Protein AF-A0A1E7HWZ2-F1 (afdb_monomer)

Sequence (197 aa):
FDYVALKLWPEPVVAVLDVVFLVVITAALHLDGLGDTADGLLGHHSREKALTIMKDSRIGVMGLVAIVCGLAVKWGGILHLEANRALLIALIPAYARSGMMFGIRFLAYGRPDGGTGQDCFEEPLKPYAFCGLLIPVAFSCFLGWRGIWLNICFILITSTLLFYYNKRVGCITGDMLGTMTEVTESMLFLLVSMGSH

pLDDT: mean 93.3, std 6.49, range [52.44, 98.56]

Mean predicted aligned error: 3.73 Å

Structure (mmCIF, N/CA/C/O backbone):
data_AF-A0A1E7HWZ2-F1
#
_entry.id   AF-A0A1E7HWZ2-F1
#
loop_
_atom_site.group_PDB
_atom_site.id
_atom_site.type_symbol
_atom_site.label_atom_id
_atom_site.label_alt_id
_atom_site.label_comp_id
_atom_site.label_asym_id
_atom_site.label_entity_id
_atom_site.label_seq_id
_atom_site.pdbx_PDB_ins_code
_atom_site.Cartn_x
_atom_site.Cartn_y
_atom_site.Cartn_z
_atom_site.occupancy
_atom_site.B_iso_or_equiv
_atom_site.auth_seq_id
_atom_site.auth_comp_id
_atom_site.auth_asym_id
_atom_site.auth_atom_id
_atom_site.pdbx_PDB_model_num
ATOM 1 N N . PHE A 1 1 ? 9.319 -12.009 -12.679 1.00 86.56 1 PHE A N 1
ATOM 2 C CA . PHE A 1 1 ? 7.999 -12.373 -13.218 1.00 86.56 1 PHE A CA 1
ATOM 3 C C . PHE A 1 1 ? 7.640 -11.434 -14.363 1.00 86.56 1 PHE A C 1
ATOM 5 O O . PHE A 1 1 ? 7.774 -11.864 -15.501 1.00 86.56 1 PHE A O 1
ATOM 12 N N . ASP A 1 2 ? 7.362 -10.160 -14.073 1.00 90.50 2 ASP A N 1
ATOM 13 C CA . ASP A 1 2 ? 7.039 -9.084 -15.031 1.00 90.50 2 ASP A CA 1
ATOM 14 C C . ASP A 1 2 ? 7.850 -9.122 -16.348 1.00 90.50 2 ASP A C 1
ATOM 16 O O . ASP A 1 2 ? 7.301 -9.371 -17.417 1.00 90.50 2 ASP A O 1
ATOM 20 N N . TYR A 1 3 ? 9.185 -9.032 -16.272 1.00 90.12 3 TYR A N 1
ATOM 21 C CA . TYR A 1 3 ? 10.060 -9.057 -17.457 1.00 90.12 3 TYR A CA 1
ATOM 22 C C . TYR A 1 3 ? 9.894 -10.296 -18.361 1.00 90.12 3 TYR A C 1
ATOM 24 O O . TYR A 1 3 ? 10.086 -10.216 -19.573 1.00 90.12 3 TYR A O 1
ATOM 32 N N . VAL A 1 4 ? 9.566 -11.458 -17.787 1.00 92.56 4 VAL A N 1
ATOM 33 C CA . VAL A 1 4 ? 9.313 -12.683 -18.565 1.00 92.56 4 VAL A CA 1
ATOM 34 C C . VAL A 1 4 ? 7.914 -12.636 -19.178 1.00 92.56 4 VAL A C 1
ATOM 36 O O . VAL A 1 4 ? 7.753 -13.003 -20.338 1.00 92.56 4 VAL A O 1
ATOM 39 N N . ALA A 1 5 ? 6.922 -12.143 -18.435 1.00 92.81 5 ALA A N 1
ATOM 40 C CA . ALA A 1 5 ? 5.544 -12.019 -18.902 1.00 92.81 5 ALA A CA 1
ATOM 41 C C . ALA A 1 5 ? 5.416 -11.039 -20.084 1.00 92.81 5 ALA A C 1
ATOM 43 O O . ALA A 1 5 ? 4.722 -11.358 -21.048 1.00 92.81 5 ALA A O 1
ATOM 44 N N . LEU A 1 6 ? 6.163 -9.926 -20.081 1.00 94.06 6 LEU A N 1
ATOM 45 C CA . LEU A 1 6 ? 6.218 -8.959 -21.196 1.00 94.06 6 LEU A CA 1
ATOM 46 C C . LEU A 1 6 ? 6.744 -9.550 -22.513 1.00 94.06 6 LEU A C 1
ATOM 48 O O . LEU A 1 6 ? 6.496 -8.995 -23.578 1.00 94.06 6 LEU A O 1
ATOM 52 N N . LYS A 1 7 ? 7.465 -10.680 -22.471 1.00 94.88 7 LYS A N 1
ATOM 53 C CA . LYS A 1 7 ? 7.910 -11.388 -23.687 1.00 94.88 7 LYS A CA 1
ATOM 54 C C . LYS A 1 7 ? 6.834 -12.293 -24.285 1.00 94.88 7 LYS A C 1
ATOM 56 O O . LYS A 1 7 ? 6.995 -12.751 -25.412 1.00 94.88 7 LYS A O 1
ATOM 61 N N . LEU A 1 8 ? 5.789 -12.593 -23.519 1.00 96.38 8 LEU A N 1
ATOM 62 C CA . LEU A 1 8 ? 4.758 -13.571 -23.861 1.00 96.38 8 LEU A CA 1
ATOM 63 C C . LEU A 1 8 ? 3.396 -12.913 -24.117 1.00 96.38 8 LEU A C 1
ATOM 65 O O . LEU A 1 8 ? 2.644 -13.402 -24.958 1.00 96.38 8 LEU A O 1
ATOM 69 N N . TRP A 1 9 ? 3.086 -11.811 -23.427 1.00 96.56 9 TRP A N 1
ATOM 70 C CA . TRP A 1 9 ? 1.797 -11.123 -23.513 1.00 96.56 9 TRP A CA 1
ATOM 71 C C . TRP A 1 9 ? 1.933 -9.602 -23.679 1.00 96.56 9 TRP A C 1
ATOM 73 O O . TRP A 1 9 ? 2.944 -9.029 -23.272 1.00 96.56 9 TRP A O 1
ATOM 83 N N . PRO A 1 10 ? 0.898 -8.928 -24.226 1.00 94.94 10 PRO A N 1
ATOM 84 C CA . PRO A 1 10 ? 0.825 -7.469 -24.269 1.00 94.94 10 PRO A CA 1
ATOM 85 C C . PRO A 1 10 ? 0.805 -6.831 -22.875 1.00 94.94 10 PRO A C 1
ATOM 87 O O . PRO A 1 10 ? 0.266 -7.403 -21.926 1.00 94.94 10 PRO A O 1
ATOM 90 N N . GLU A 1 11 ? 1.297 -5.596 -22.778 1.00 92.94 11 GLU A N 1
ATOM 91 C CA . GLU A 1 11 ? 1.413 -4.850 -21.518 1.00 92.94 11 GLU A CA 1
ATOM 92 C C . GLU A 1 11 ? 0.110 -4.763 -20.692 1.00 92.94 11 GLU A C 1
ATOM 94 O O . GLU A 1 11 ? 0.181 -5.021 -19.489 1.00 92.94 11 GLU A O 1
ATOM 99 N N . PRO A 1 12 ? -1.090 -4.531 -21.276 1.00 95.50 12 PRO A N 1
ATOM 100 C CA . PRO A 1 12 ? -2.340 -4.559 -20.513 1.00 95.50 12 PRO A CA 1
ATOM 101 C C . PRO A 1 12 ? -2.581 -5.868 -19.762 1.00 95.50 12 PRO A C 1
ATOM 103 O O . PRO A 1 12 ? -3.050 -5.845 -18.624 1.00 95.50 12 PRO A O 1
ATOM 106 N N . VAL A 1 13 ? -2.232 -7.001 -20.379 1.00 96.62 13 VAL A N 1
ATOM 107 C CA . VAL A 1 13 ? -2.379 -8.331 -19.776 1.00 96.62 13 VAL A CA 1
ATOM 108 C C . VAL A 1 13 ? -1.350 -8.519 -18.669 1.00 96.62 13 VAL A C 1
ATOM 110 O O . VAL A 1 13 ? -1.699 -8.986 -17.587 1.00 96.62 13 VAL A O 1
ATOM 113 N N . VAL A 1 14 ? -0.099 -8.116 -18.903 1.00 96.56 14 VAL A N 1
ATOM 114 C CA . VAL A 1 14 ? 0.958 -8.225 -17.890 1.00 96.56 14 VAL A CA 1
ATOM 115 C C . VAL A 1 14 ? 0.650 -7.366 -16.668 1.00 96.56 14 VAL A C 1
ATOM 117 O O . VAL A 1 14 ? 0.787 -7.847 -15.551 1.00 96.56 14 VAL A O 1
ATOM 120 N N . ALA A 1 15 ? 0.121 -6.156 -16.855 1.00 96.69 15 ALA A N 1
ATOM 121 C CA . ALA A 1 15 ? -0.288 -5.300 -15.747 1.00 96.69 15 ALA A CA 1
ATOM 122 C C . ALA A 1 15 ? -1.376 -5.944 -14.867 1.00 96.69 15 ALA A C 1
ATOM 124 O O . ALA A 1 15 ? -1.303 -5.843 -13.643 1.00 96.69 15 ALA A O 1
ATOM 125 N N . VAL A 1 16 ? -2.347 -6.658 -15.456 1.00 97.50 16 VAL A N 1
ATOM 126 C CA . VAL A 1 16 ? -3.317 -7.453 -14.676 1.00 97.50 16 VAL A CA 1
ATOM 127 C C . VAL A 1 16 ? -2.611 -8.584 -13.930 1.00 97.50 16 VAL A C 1
ATOM 129 O O . VAL A 1 16 ? -2.876 -8.800 -12.748 1.00 97.50 16 VAL A O 1
ATOM 132 N N . LEU A 1 17 ? -1.702 -9.299 -14.594 1.00 97.19 17 LEU A N 1
ATOM 133 C CA . LEU A 1 17 ? -0.955 -10.394 -13.976 1.00 97.19 17 LEU A CA 1
ATOM 134 C C . LEU A 1 17 ? -0.068 -9.921 -12.817 1.00 97.19 17 LEU A C 1
ATOM 136 O O . LEU A 1 17 ? 0.047 -10.639 -11.827 1.00 97.19 17 LEU A O 1
ATOM 140 N N . ASP A 1 18 ? 0.514 -8.726 -12.898 1.00 96.94 18 ASP A N 1
ATOM 141 C CA . ASP A 1 18 ? 1.279 -8.122 -11.805 1.00 96.94 18 ASP A CA 1
ATOM 142 C C . ASP A 1 18 ? 0.380 -7.776 -10.613 1.00 96.94 18 ASP A C 1
ATOM 144 O O . ASP A 1 18 ? 0.742 -8.058 -9.470 1.00 96.94 18 ASP A O 1
ATOM 148 N N . VAL A 1 19 ? -0.822 -7.237 -10.856 1.00 97.75 19 VAL A N 1
ATOM 149 C CA . VAL A 1 19 ? -1.819 -7.023 -9.791 1.00 97.75 19 VAL A CA 1
ATOM 150 C C . VAL A 1 19 ? -2.188 -8.350 -9.130 1.00 97.75 19 VAL A C 1
ATOM 152 O O . VAL A 1 19 ? -2.146 -8.455 -7.904 1.00 97.75 19 VAL A O 1
ATOM 155 N N . VAL A 1 20 ? -2.493 -9.384 -9.921 1.00 97.19 20 VAL A N 1
ATOM 156 C CA . VAL A 1 20 ? -2.807 -10.727 -9.404 1.00 97.19 20 VAL A CA 1
ATOM 157 C C . VAL A 1 20 ? -1.631 -11.291 -8.612 1.00 97.19 20 VAL A C 1
ATOM 159 O O . VAL A 1 20 ? -1.830 -11.841 -7.531 1.00 97.19 20 VAL A O 1
ATOM 162 N N . PHE A 1 21 ? -0.404 -11.123 -9.103 1.00 96.44 21 PHE A N 1
ATOM 163 C CA . PHE A 1 21 ? 0.800 -11.547 -8.402 1.00 96.44 21 PHE A CA 1
ATOM 164 C C . PHE A 1 21 ? 0.908 -10.880 -7.025 1.00 96.44 21 PHE A C 1
ATOM 166 O O . PHE A 1 21 ? 1.086 -11.588 -6.035 1.00 96.44 21 PHE A O 1
ATOM 173 N N . LEU A 1 22 ? 0.727 -9.557 -6.933 1.00 96.12 22 LEU A N 1
ATOM 174 C CA . LEU A 1 22 ? 0.752 -8.821 -5.661 1.00 96.12 22 LEU A CA 1
ATOM 175 C C . LEU A 1 22 ? -0.333 -9.300 -4.676 1.00 96.12 22 LEU A C 1
ATOM 177 O O . LEU A 1 22 ? -0.068 -9.435 -3.477 1.00 96.12 22 LEU A O 1
ATOM 181 N N . VAL A 1 23 ? -1.530 -9.621 -5.175 1.00 96.75 23 VAL A N 1
ATOM 182 C CA . VAL A 1 23 ? -2.618 -10.189 -4.359 1.00 96.75 23 VAL A CA 1
ATOM 183 C C . VAL A 1 23 ? -2.259 -11.594 -3.862 1.00 96.75 23 VAL A C 1
ATOM 185 O O . VAL A 1 23 ? -2.418 -11.892 -2.680 1.00 96.75 23 VAL A O 1
ATOM 188 N N . VAL A 1 24 ? -1.725 -12.459 -4.727 1.00 96.88 24 VAL A N 1
ATOM 189 C CA . VAL A 1 24 ? -1.389 -13.848 -4.370 1.00 96.88 24 VAL A CA 1
ATOM 190 C C . VAL A 1 24 ? -0.241 -13.916 -3.364 1.00 96.88 24 VAL A C 1
ATOM 192 O O . VAL A 1 24 ? -0.341 -14.661 -2.391 1.00 96.88 24 VAL A O 1
ATOM 195 N N . ILE A 1 25 ? 0.826 -13.126 -3.533 1.00 95.12 25 ILE A N 1
ATOM 196 C CA . ILE A 1 25 ? 1.970 -13.153 -2.598 1.00 95.12 25 ILE A CA 1
ATOM 197 C C . ILE A 1 25 ? 1.610 -12.644 -1.197 1.00 95.12 25 ILE A C 1
ATOM 199 O O . ILE A 1 25 ? 2.323 -12.939 -0.240 1.00 95.12 25 ILE A O 1
ATOM 203 N N . THR A 1 26 ? 0.538 -11.859 -1.078 1.00 92.38 26 THR A N 1
ATOM 204 C CA . THR A 1 26 ? 0.000 -11.386 0.205 1.00 92.38 26 THR A CA 1
ATOM 205 C C . THR A 1 26 ? -1.169 -12.241 0.696 1.00 92.38 26 THR A C 1
ATOM 207 O O . THR A 1 26 ? -1.737 -11.933 1.740 1.00 92.38 26 THR A O 1
ATOM 210 N N . ALA A 1 27 ? -1.536 -13.298 -0.042 1.00 95.00 27 ALA A N 1
ATOM 211 C CA . ALA A 1 27 ? -2.727 -14.114 0.190 1.00 95.00 27 ALA A CA 1
ATOM 212 C C . ALA A 1 27 ? -4.013 -13.277 0.363 1.00 95.00 27 ALA A C 1
ATOM 214 O O . ALA A 1 27 ? -4.894 -13.646 1.133 1.00 95.00 27 ALA A O 1
ATOM 215 N N . ALA A 1 28 ? -4.094 -12.133 -0.330 1.00 93.75 28 ALA A N 1
ATOM 216 C CA . ALA A 1 28 ? -5.159 -11.136 -0.218 1.00 93.75 28 ALA A CA 1
ATOM 217 C C . ALA A 1 28 ? -5.396 -10.575 1.202 1.00 93.75 28 ALA A C 1
ATOM 219 O O . ALA A 1 28 ? -6.412 -9.927 1.431 1.00 93.75 28 ALA A O 1
ATOM 220 N N . LEU A 1 29 ? -4.457 -10.745 2.140 1.00 92.69 29 LEU A N 1
ATOM 221 C CA . LEU A 1 29 ? -4.644 -10.368 3.546 1.00 92.69 29 LEU A CA 1
ATOM 222 C C . LEU A 1 29 ? -4.889 -8.865 3.738 1.00 92.69 29 LEU A C 1
ATOM 224 O O . LEU A 1 29 ? -5.747 -8.460 4.514 1.00 92.69 29 LEU A O 1
ATOM 228 N N . HIS A 1 30 ? -4.153 -8.012 3.025 1.00 94.50 30 HIS A N 1
ATOM 229 C CA . HIS A 1 30 ? -4.375 -6.565 3.100 1.00 94.50 30 HIS A CA 1
ATOM 230 C C . HIS A 1 30 ? -5.629 -6.124 2.334 1.00 94.50 30 HIS A C 1
ATOM 232 O O . HIS A 1 30 ? -6.261 -5.137 2.708 1.00 94.50 30 HIS A O 1
ATOM 238 N N . LEU A 1 31 ? -5.981 -6.860 1.276 1.00 94.94 31 LEU A N 1
ATOM 239 C CA . LEU A 1 31 ? -7.146 -6.596 0.436 1.00 94.94 31 LEU A CA 1
ATOM 240 C C . LEU A 1 31 ? -8.455 -6.902 1.171 1.00 94.94 31 LEU A C 1
ATOM 242 O O . LEU A 1 31 ? -9.411 -6.145 1.039 1.00 94.94 31 LEU A O 1
ATOM 246 N N . ASP A 1 32 ? -8.464 -7.954 1.986 1.00 95.19 32 ASP A N 1
ATOM 247 C CA . ASP A 1 32 ? -9.527 -8.243 2.953 1.00 95.19 32 ASP A CA 1
ATOM 248 C C . ASP A 1 32 ? -9.704 -7.062 3.919 1.00 95.19 32 ASP A C 1
ATOM 250 O O . ASP A 1 32 ? -10.785 -6.488 4.034 1.00 95.19 32 ASP A O 1
ATOM 254 N N . GLY A 1 33 ? -8.585 -6.568 4.466 1.00 95.62 33 GLY A N 1
ATOM 255 C CA . GLY A 1 33 ? -8.586 -5.400 5.341 1.00 95.62 33 GLY A CA 1
ATOM 256 C C . GLY A 1 33 ? -9.157 -4.127 4.701 1.00 95.62 33 GLY A C 1
ATOM 257 O O . GLY A 1 33 ? -9.840 -3.359 5.386 1.00 95.62 33 GLY A O 1
ATOM 258 N N . LEU A 1 34 ? -8.916 -3.913 3.398 1.00 97.50 34 LEU A N 1
ATOM 259 C CA . LEU A 1 34 ? -9.532 -2.836 2.608 1.00 97.50 34 LEU A CA 1
ATOM 260 C C . LEU A 1 34 ? -11.055 -2.984 2.538 1.00 97.50 34 LEU A C 1
ATOM 262 O O . LEU A 1 34 ? -11.761 -1.985 2.692 1.00 97.50 34 LEU A O 1
ATOM 266 N N . GLY A 1 35 ? -11.546 -4.205 2.320 1.00 97.38 35 GLY A N 1
ATOM 267 C CA . GLY A 1 35 ? -12.973 -4.518 2.312 1.00 97.38 35 GLY A CA 1
ATOM 268 C C . GLY A 1 35 ? -13.633 -4.181 3.648 1.00 97.38 35 GLY A C 1
ATOM 269 O O . GLY A 1 35 ? -14.522 -3.328 3.702 1.00 97.38 35 GLY A O 1
ATOM 270 N N . ASP A 1 36 ? -13.115 -4.761 4.729 1.00 95.88 36 ASP A N 1
ATOM 271 C CA . ASP A 1 36 ? -13.641 -4.582 6.086 1.00 95.88 36 ASP A CA 1
ATOM 272 C C . ASP A 1 36 ? -13.628 -3.112 6.510 1.00 95.88 36 ASP A C 1
ATOM 274 O O . ASP A 1 36 ? -14.620 -2.568 7.011 1.00 95.88 36 ASP A O 1
ATOM 278 N N . THR A 1 37 ? -12.504 -2.428 6.276 1.00 96.44 37 THR A N 1
ATOM 279 C CA . THR A 1 37 ? -12.357 -1.014 6.636 1.00 96.44 37 THR A CA 1
ATOM 280 C C . THR A 1 37 ? -13.311 -0.138 5.839 1.00 96.44 37 THR A C 1
ATOM 282 O O . THR A 1 37 ? -13.860 0.821 6.387 1.00 96.44 37 THR A O 1
ATOM 285 N N . ALA A 1 38 ? -13.550 -0.451 4.565 1.00 97.06 38 ALA A N 1
ATOM 286 C CA . ALA A 1 38 ? -14.518 0.276 3.757 1.00 97.06 38 ALA A CA 1
ATOM 287 C C . ALA A 1 38 ? -15.952 0.070 4.267 1.00 97.06 38 ALA A C 1
ATOM 289 O O . ALA A 1 38 ? -16.670 1.058 4.449 1.00 97.06 38 ALA A O 1
ATOM 290 N N . ASP A 1 39 ? -16.351 -1.167 4.570 1.00 95.94 39 ASP A N 1
ATOM 291 C CA . ASP A 1 39 ? -17.674 -1.458 5.136 1.00 95.94 39 ASP A CA 1
ATOM 292 C C . ASP A 1 39 ? -17.880 -0.803 6.511 1.00 95.94 39 ASP A C 1
ATOM 294 O O . ASP A 1 39 ? -18.961 -0.283 6.807 1.00 95.94 39 ASP A O 1
ATOM 298 N N . GLY A 1 40 ? -16.832 -0.744 7.336 1.00 95.38 40 GLY A N 1
ATOM 299 C CA . GLY A 1 40 ? -16.876 -0.080 8.635 1.00 95.38 40 GLY A CA 1
ATOM 300 C C . GLY A 1 40 ? -16.894 1.451 8.555 1.00 95.38 40 GLY A C 1
ATOM 301 O O . GLY A 1 40 ? -17.704 2.097 9.229 1.00 95.38 40 GLY A O 1
ATOM 302 N N . LEU A 1 41 ? -15.988 2.052 7.774 1.00 95.06 41 LEU A N 1
ATOM 303 C CA . LEU A 1 41 ? -15.673 3.488 7.852 1.00 95.06 41 LEU A CA 1
ATOM 304 C C . LEU A 1 41 ? -16.361 4.366 6.806 1.00 95.06 41 LEU A C 1
ATOM 306 O O . LEU A 1 41 ? -16.599 5.544 7.102 1.00 95.06 41 LEU A O 1
ATOM 310 N N . LEU A 1 42 ? -16.679 3.837 5.618 1.00 91.69 42 LEU A N 1
ATOM 311 C CA . LEU A 1 42 ? -17.396 4.602 4.585 1.00 91.69 42 LEU A CA 1
ATOM 312 C C . LEU A 1 42 ? -18.889 4.729 4.907 1.00 91.69 42 LEU A C 1
ATOM 314 O O . LEU A 1 42 ? -19.553 5.659 4.449 1.00 91.69 42 LEU A O 1
ATOM 318 N N . GLY A 1 43 ? -19.413 3.839 5.752 1.00 82.69 43 GLY A N 1
ATOM 319 C CA . GLY A 1 43 ? -20.712 4.020 6.380 1.00 82.69 43 GLY A CA 1
ATOM 320 C C . GLY A 1 43 ? -20.713 5.181 7.385 1.00 82.69 43 GLY A C 1
ATOM 321 O O . GLY A 1 43 ? -19.752 5.422 8.123 1.00 82.69 43 GLY A O 1
ATOM 322 N N . HIS A 1 44 ? -21.845 5.881 7.496 1.00 85.25 44 HIS A N 1
ATOM 323 C CA . HIS A 1 44 ? -22.093 6.880 8.547 1.00 85.25 44 HIS A CA 1
ATOM 324 C C . HIS A 1 44 ? -22.396 6.202 9.896 1.00 85.25 44 HIS A C 1
ATOM 326 O O . HIS A 1 44 ? -23.440 6.408 10.513 1.00 85.25 44 HIS A O 1
ATOM 332 N N . HIS A 1 45 ? -21.501 5.322 10.336 1.00 89.75 45 HIS A N 1
ATOM 333 C CA . HIS A 1 45 ? -21.626 4.567 11.575 1.00 89.75 45 HIS A CA 1
ATOM 334 C C . HIS A 1 45 ? -20.942 5.286 12.742 1.00 89.75 45 HIS A C 1
ATOM 336 O O . HIS A 1 45 ? -20.040 6.110 12.544 1.00 89.75 45 HIS A O 1
ATOM 342 N N . SER A 1 46 ? -21.384 4.980 13.967 1.00 93.44 46 SER A N 1
ATOM 343 C CA . SER A 1 46 ? -20.612 5.321 15.162 1.00 93.44 46 SER A CA 1
ATOM 344 C C . SER A 1 46 ? -19.298 4.539 15.161 1.00 93.44 46 SER A C 1
ATOM 346 O O . SER A 1 46 ? -19.162 3.535 14.455 1.00 93.44 46 SER A O 1
ATOM 348 N N . ARG A 1 47 ? -18.338 4.982 15.973 1.00 92.12 47 ARG A N 1
ATOM 349 C CA . ARG A 1 47 ? -17.047 4.307 16.142 1.00 92.12 47 ARG A CA 1
ATOM 350 C C . ARG A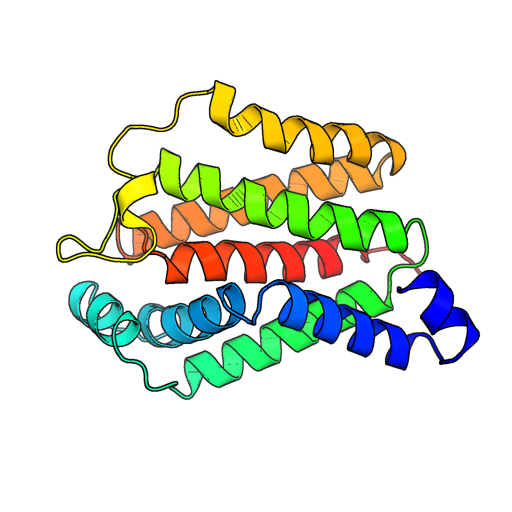 1 47 ? -17.223 2.826 16.487 1.00 92.12 47 ARG A C 1
ATOM 352 O O . ARG A 1 47 ? -16.608 1.967 15.866 1.00 92.12 47 ARG A O 1
ATOM 359 N N . GLU A 1 48 ? -18.071 2.533 17.463 1.00 92.19 48 GLU A N 1
ATOM 360 C CA . GLU A 1 48 ? -18.288 1.188 18.001 1.00 92.19 48 GLU A CA 1
ATOM 361 C C . GLU A 1 48 ? -18.913 0.283 16.942 1.00 92.19 48 GLU A C 1
ATOM 363 O O . GLU A 1 48 ? -18.488 -0.858 16.757 1.00 92.19 48 GLU A O 1
ATOM 368 N N . LYS A 1 49 ? -19.890 0.813 16.194 1.00 92.75 49 LYS A N 1
ATOM 369 C CA . LYS A 1 49 ? -20.541 0.074 15.114 1.00 92.75 49 LYS A CA 1
ATOM 370 C C . LYS A 1 49 ? -19.580 -0.191 13.955 1.00 92.75 49 LYS A C 1
ATOM 372 O O . LYS A 1 49 ? -19.570 -1.305 13.451 1.00 92.75 49 LYS A O 1
ATOM 377 N N . ALA A 1 50 ? -18.749 0.780 13.578 1.00 93.69 50 ALA A N 1
ATOM 378 C CA . ALA A 1 50 ? -17.724 0.591 12.554 1.00 93.69 50 ALA A CA 1
ATOM 379 C C . ALA A 1 50 ? -16.717 -0.509 12.940 1.00 93.69 50 ALA A C 1
ATOM 381 O O . ALA A 1 50 ? -16.442 -1.399 12.142 1.00 93.69 50 ALA A O 1
ATOM 382 N N . LEU A 1 51 ? -16.225 -0.493 14.186 1.00 92.44 51 LEU A N 1
ATOM 383 C CA . LEU A 1 51 ? -15.331 -1.532 14.716 1.00 92.44 51 LEU A CA 1
ATOM 384 C C . LEU A 1 51 ? -16.003 -2.908 14.795 1.00 92.44 51 LEU A C 1
ATOM 386 O O . LEU A 1 51 ? -15.337 -3.922 14.615 1.00 92.44 51 LEU A O 1
ATOM 390 N N . THR A 1 52 ? -17.309 -2.945 15.059 1.00 92.06 52 THR A N 1
ATOM 391 C CA . THR A 1 52 ? -18.086 -4.192 15.071 1.00 92.06 52 THR A CA 1
ATOM 392 C C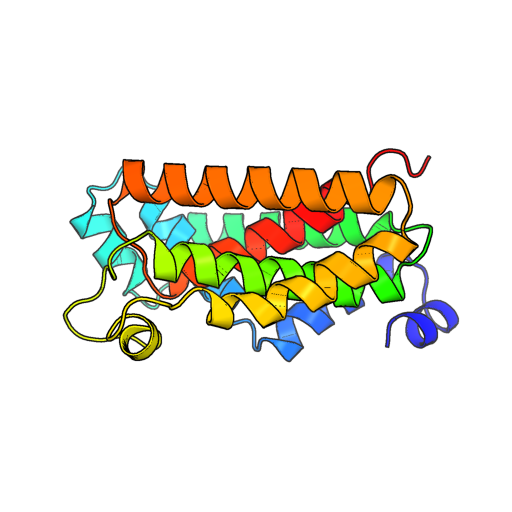 . THR A 1 52 ? -18.246 -4.758 13.662 1.00 92.06 52 THR A C 1
ATOM 394 O O . THR A 1 52 ? -18.086 -5.958 13.482 1.00 92.06 52 THR A O 1
ATOM 397 N N . ILE A 1 53 ? -18.515 -3.905 12.668 1.00 93.12 53 ILE A N 1
ATOM 398 C CA . ILE A 1 53 ? -18.628 -4.314 11.259 1.00 93.12 53 ILE A CA 1
ATOM 399 C C . ILE A 1 53 ? -17.300 -4.885 10.758 1.00 93.12 53 ILE A C 1
ATOM 401 O O . ILE A 1 53 ? -17.304 -5.959 10.185 1.00 93.12 53 ILE A O 1
ATOM 405 N N . MET A 1 54 ? -16.167 -4.249 11.069 1.00 92.31 54 MET A N 1
ATOM 406 C CA . MET A 1 54 ? -14.832 -4.759 10.704 1.00 92.31 54 MET A CA 1
ATOM 407 C C . MET A 1 54 ? -14.455 -6.100 11.366 1.00 92.31 54 MET A C 1
ATOM 409 O O . MET A 1 54 ? -13.442 -6.692 11.018 1.00 92.31 54 MET A O 1
ATOM 413 N N . LYS A 1 55 ? -15.202 -6.568 12.376 1.00 88.50 55 LYS A N 1
ATOM 414 C CA . LYS A 1 55 ? -15.017 -7.911 12.960 1.00 88.50 55 LYS A CA 1
ATOM 415 C C . LYS A 1 55 ? -15.911 -8.961 12.291 1.00 88.50 55 LYS A C 1
ATOM 417 O O . LYS A 1 55 ? -15.752 -10.151 12.559 1.00 88.50 55 LYS A O 1
ATOM 422 N N . ASP A 1 56 ? -16.890 -8.531 11.505 1.00 89.00 56 ASP A N 1
ATOM 423 C CA . ASP A 1 56 ? -17.792 -9.414 10.784 1.00 89.00 56 ASP A CA 1
ATOM 424 C C . ASP A 1 56 ? -17.086 -9.930 9.531 1.00 89.00 56 ASP A C 1
ATOM 426 O O . ASP A 1 56 ? -16.600 -9.151 8.729 1.00 89.00 56 ASP A O 1
ATOM 430 N N . SER A 1 57 ? -17.054 -11.248 9.345 1.00 86.75 57 SER A N 1
ATOM 431 C CA . SER A 1 57 ? -16.414 -11.871 8.174 1.00 86.75 57 SER A CA 1
ATOM 432 C C . SER A 1 57 ? -17.210 -11.702 6.875 1.00 86.75 57 SER A C 1
ATOM 434 O O . SER A 1 57 ? -16.783 -12.152 5.810 1.00 86.75 57 SER A O 1
ATOM 436 N N . ARG A 1 58 ? -18.413 -11.123 6.942 1.00 91.88 58 ARG A N 1
ATOM 437 C CA . ARG A 1 58 ? -19.259 -10.897 5.771 1.00 91.88 58 ARG A CA 1
ATOM 438 C C . ARG A 1 58 ? -18.856 -9.608 5.072 1.00 91.88 58 ARG A C 1
ATOM 440 O O . ARG A 1 58 ? -19.028 -8.526 5.621 1.00 91.88 58 ARG A O 1
ATOM 447 N N . ILE A 1 59 ? -18.478 -9.737 3.805 1.00 91.44 59 ILE A N 1
ATOM 448 C CA . ILE A 1 59 ? -18.251 -8.586 2.936 1.00 91.44 59 ILE A CA 1
ATOM 449 C C . ILE A 1 59 ? -19.565 -7.854 2.628 1.00 91.44 59 ILE A C 1
ATOM 451 O O . ILE A 1 59 ? -20.579 -8.457 2.253 1.00 91.44 59 ILE A O 1
ATOM 455 N N . GLY A 1 60 ? -19.546 -6.537 2.773 1.00 93.19 60 GLY A N 1
ATOM 456 C CA . GLY A 1 60 ? -20.603 -5.635 2.352 1.00 93.19 60 GLY A CA 1
ATOM 457 C C . GLY A 1 60 ? -20.363 -5.059 0.955 1.00 93.19 60 GLY A C 1
ATOM 458 O O . GLY A 1 60 ? -19.355 -5.288 0.284 1.00 93.19 60 GLY A O 1
ATOM 459 N N . VAL A 1 61 ? -21.341 -4.289 0.476 1.00 95.00 61 VAL A N 1
ATOM 460 C CA . VAL A 1 61 ? -21.268 -3.668 -0.857 1.00 95.00 61 VAL A CA 1
ATOM 461 C C . VAL A 1 61 ? -20.154 -2.622 -0.917 1.00 95.00 61 VAL A C 1
ATOM 463 O O . VAL A 1 61 ? -19.507 -2.490 -1.954 1.00 95.00 61 VAL A O 1
ATOM 466 N N . MET A 1 62 ? -19.905 -1.891 0.176 1.00 95.25 62 MET A N 1
ATOM 467 C CA . MET A 1 62 ? -18.856 -0.869 0.198 1.00 95.25 62 MET A CA 1
ATOM 468 C C . MET A 1 62 ? -17.472 -1.511 0.155 1.00 95.25 62 MET A C 1
ATOM 470 O O . MET A 1 62 ? -16.620 -1.030 -0.592 1.00 95.25 62 MET A O 1
ATOM 474 N N . GLY A 1 63 ? -17.277 -2.621 0.867 1.00 96.62 63 GLY A N 1
ATOM 475 C CA . GLY A 1 63 ? -16.062 -3.424 0.818 1.00 96.62 63 GLY A CA 1
ATOM 476 C C . GLY A 1 63 ? -15.777 -3.949 -0.583 1.00 96.62 63 GLY A C 1
ATOM 477 O O . GLY A 1 63 ? -14.693 -3.717 -1.123 1.00 96.62 63 GLY A O 1
ATOM 478 N N . LEU A 1 64 ? -16.777 -4.554 -1.232 1.00 96.94 64 LEU A N 1
ATOM 479 C CA . LEU A 1 64 ? -16.643 -5.025 -2.614 1.00 96.94 64 LEU A CA 1
ATOM 480 C C . LEU A 1 64 ? -16.268 -3.888 -3.577 1.00 96.94 64 LEU A C 1
ATOM 482 O O . LEU A 1 64 ? -15.344 -4.034 -4.379 1.00 96.94 64 LEU A O 1
ATOM 486 N N . VAL A 1 65 ? -16.966 -2.751 -3.500 1.00 97.62 65 VAL A N 1
ATOM 487 C CA . VAL A 1 65 ? -16.686 -1.588 -4.357 1.00 97.62 65 VAL A CA 1
ATOM 488 C C . VAL A 1 65 ? -15.277 -1.051 -4.103 1.00 97.62 65 VAL A C 1
ATOM 490 O O . VAL A 1 65 ? -14.561 -0.763 -5.061 1.00 97.62 65 VAL A O 1
ATOM 493 N N . ALA A 1 66 ? -14.848 -0.951 -2.844 1.00 97.88 66 ALA A N 1
ATOM 494 C CA . ALA A 1 66 ? -13.511 -0.484 -2.493 1.00 97.88 66 ALA A CA 1
ATOM 495 C C . ALA A 1 66 ? -12.416 -1.405 -3.046 1.00 97.88 66 ALA A C 1
ATOM 497 O O . ALA A 1 66 ? -11.455 -0.910 -3.634 1.00 97.88 66 ALA A O 1
ATOM 498 N N . ILE A 1 67 ? -12.588 -2.725 -2.933 1.00 97.88 67 ILE A N 1
ATOM 499 C CA . ILE A 1 67 ? -11.662 -3.718 -3.492 1.00 97.88 67 ILE A CA 1
ATOM 500 C C . ILE A 1 67 ? -11.576 -3.580 -5.014 1.00 97.88 67 ILE A C 1
ATOM 502 O O . ILE A 1 67 ? -10.478 -3.465 -5.559 1.00 97.88 67 ILE A O 1
ATOM 506 N N . VAL A 1 68 ? -12.717 -3.535 -5.709 1.00 98.12 68 VAL A N 1
ATOM 507 C CA . VAL A 1 68 ? -12.747 -3.410 -7.177 1.00 98.12 68 VAL A CA 1
ATOM 508 C C . VAL A 1 68 ? -12.084 -2.108 -7.629 1.00 98.12 68 VAL A C 1
ATOM 510 O O . VAL A 1 68 ? -11.231 -2.132 -8.517 1.00 98.12 68 VAL A O 1
ATOM 513 N N . CYS A 1 69 ? -12.422 -0.981 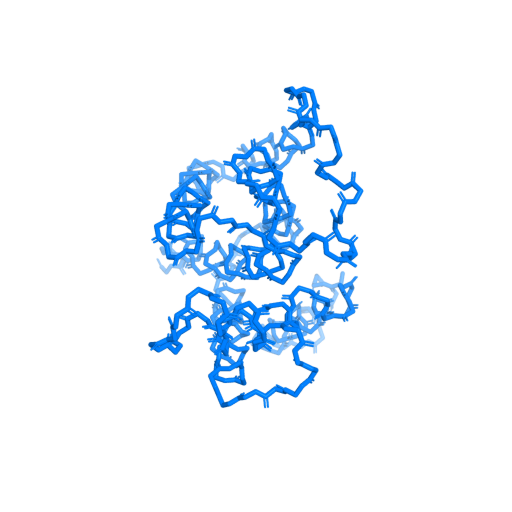-7.001 1.00 98.25 69 CYS A N 1
ATOM 514 C CA . CYS A 1 69 ? -11.815 0.313 -7.307 1.00 98.25 69 CYS A CA 1
ATOM 515 C C . CYS A 1 69 ? -10.310 0.328 -7.007 1.00 98.25 69 CYS A C 1
ATOM 517 O O . CYS A 1 69 ? -9.536 0.822 -7.824 1.00 98.25 69 CYS A O 1
ATOM 519 N N . GLY A 1 70 ? -9.880 -0.234 -5.874 1.00 98.00 70 GLY A N 1
ATOM 520 C CA . GLY A 1 70 ? -8.468 -0.324 -5.497 1.00 98.00 70 GLY A CA 1
ATOM 521 C C . GLY A 1 70 ? -7.654 -1.128 -6.509 1.00 98.00 70 GLY A C 1
ATOM 522 O O . GLY A 1 70 ? -6.644 -0.641 -7.019 1.00 98.00 70 GLY A O 1
ATOM 523 N N . LEU A 1 71 ? -8.140 -2.314 -6.885 1.00 98.25 71 LEU A N 1
ATOM 524 C CA . LEU A 1 71 ? -7.510 -3.149 -7.911 1.00 98.25 71 LEU A CA 1
ATOM 525 C C . LEU A 1 71 ? -7.486 -2.460 -9.281 1.00 98.25 71 LEU A C 1
ATOM 527 O O . LEU A 1 71 ? -6.470 -2.527 -9.971 1.00 98.25 71 LEU A O 1
ATOM 531 N N . ALA A 1 72 ? -8.562 -1.767 -9.664 1.00 98.12 72 ALA A N 1
ATOM 532 C CA . ALA A 1 72 ? -8.625 -1.027 -10.924 1.00 98.12 72 ALA A CA 1
ATOM 533 C C . ALA A 1 72 ? -7.619 0.134 -10.964 1.00 98.12 72 ALA A C 1
ATOM 535 O O . ALA A 1 72 ? -6.929 0.312 -11.968 1.00 98.12 72 ALA A O 1
ATOM 536 N N . VAL A 1 73 ? -7.482 0.889 -9.869 1.00 98.06 73 VAL A N 1
ATOM 537 C CA . VAL A 1 73 ? -6.473 1.953 -9.764 1.00 98.06 73 VAL A CA 1
ATOM 538 C C . VAL A 1 73 ? -5.062 1.371 -9.822 1.00 98.06 73 VAL A C 1
ATOM 540 O O . VAL A 1 73 ? -4.226 1.876 -10.572 1.00 98.06 73 VAL A O 1
ATOM 543 N N . LYS A 1 74 ? -4.802 0.286 -9.081 1.00 97.19 74 LYS A N 1
ATOM 544 C CA . LYS A 1 74 ? -3.504 -0.399 -9.093 1.00 97.19 74 LYS A CA 1
ATOM 545 C C . LYS A 1 74 ? -3.151 -0.884 -10.500 1.00 97.19 74 LYS A C 1
ATOM 547 O O . LYS A 1 74 ? -2.039 -0.649 -10.965 1.00 97.19 74 LYS A O 1
ATOM 552 N N . TRP A 1 75 ? -4.111 -1.489 -11.198 1.00 97.44 75 TRP A N 1
ATOM 553 C CA . TRP A 1 75 ? -3.949 -1.917 -12.585 1.00 97.44 75 TRP A CA 1
ATOM 554 C C . TRP A 1 75 ? -3.643 -0.740 -13.514 1.00 97.44 75 TRP A C 1
ATOM 556 O O . TRP A 1 75 ? -2.660 -0.797 -14.250 1.00 97.44 75 TRP A O 1
ATOM 566 N N . GLY A 1 76 ? -4.429 0.339 -13.448 1.00 96.00 76 GLY A N 1
ATOM 567 C CA . GLY A 1 76 ? -4.229 1.529 -14.275 1.00 96.00 76 GLY A CA 1
ATOM 568 C C . GLY A 1 76 ? -2.865 2.190 -14.059 1.00 96.00 76 GLY A C 1
ATOM 569 O O . GLY A 1 76 ? -2.220 2.575 -15.033 1.00 96.00 76 GLY A O 1
ATOM 570 N N . GLY A 1 77 ? -2.397 2.263 -12.808 1.00 96.56 77 GLY A N 1
ATOM 571 C CA . GLY A 1 77 ? -1.067 2.782 -12.480 1.00 96.56 77 GLY A CA 1
ATOM 572 C C . GLY A 1 77 ? 0.057 1.880 -12.990 1.00 96.56 77 GLY A C 1
ATOM 573 O O . GLY A 1 77 ? 0.980 2.354 -13.648 1.00 96.56 77 GLY A O 1
ATOM 574 N N . ILE A 1 78 ? -0.048 0.565 -12.759 1.00 96.56 78 ILE A N 1
ATOM 575 C CA . ILE A 1 78 ? 0.936 -0.410 -13.249 1.00 96.56 78 ILE A CA 1
ATOM 576 C C . ILE A 1 78 ? 0.995 -0.410 -14.781 1.00 96.56 78 ILE A C 1
ATOM 578 O O . ILE A 1 78 ? 2.080 -0.512 -15.343 1.00 96.56 78 ILE A O 1
ATOM 582 N N . LEU A 1 79 ? -0.136 -0.280 -15.473 1.00 95.81 79 LEU A N 1
ATOM 583 C CA . LEU A 1 79 ? -0.201 -0.257 -16.937 1.00 95.81 79 LEU A CA 1
ATOM 584 C C . LEU A 1 79 ? 0.618 0.879 -17.571 1.00 95.81 79 LEU A C 1
ATOM 586 O O . LEU A 1 79 ? 1.079 0.720 -18.688 1.00 95.81 79 LEU A O 1
ATOM 590 N N . HIS A 1 80 ? 0.818 1.999 -16.877 1.00 93.62 80 HIS A N 1
ATOM 591 C CA . HIS A 1 80 ? 1.495 3.178 -17.433 1.00 93.62 80 HIS A CA 1
ATOM 592 C C . HIS A 1 80 ? 2.924 3.365 -16.892 1.00 93.62 80 HIS A C 1
ATOM 594 O O . HIS A 1 80 ? 3.477 4.470 -16.907 1.00 93.62 80 HIS A O 1
ATOM 600 N N . LEU A 1 81 ? 3.536 2.286 -16.392 1.00 92.50 81 LEU A N 1
ATOM 601 C CA . LEU A 1 81 ? 4.927 2.276 -15.944 1.00 92.50 81 LEU A CA 1
ATOM 602 C C . LEU A 1 81 ? 5.890 2.063 -17.121 1.00 92.50 81 LEU A C 1
ATOM 604 O O . LEU A 1 81 ? 6.267 0.936 -17.427 1.00 92.50 81 LEU A O 1
ATOM 608 N N . GLU A 1 82 ? 6.362 3.153 -17.724 1.00 81.75 82 GLU A N 1
ATOM 609 C CA . GLU A 1 82 ? 7.265 3.088 -18.888 1.00 81.75 82 GLU A CA 1
ATOM 610 C C . GLU A 1 82 ? 8.710 2.696 -18.544 1.00 81.75 82 GLU A C 1
ATOM 612 O O . GLU A 1 82 ? 9.371 1.963 -19.277 1.00 81.75 82 GLU A O 1
ATOM 617 N N . ALA A 1 83 ? 9.237 3.218 -17.433 1.00 85.19 83 ALA A N 1
ATOM 618 C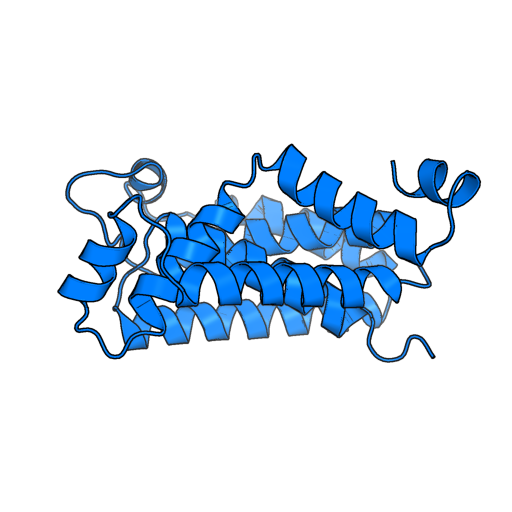 CA . ALA A 1 83 ? 10.642 3.080 -17.058 1.00 85.19 83 ALA A CA 1
ATOM 619 C C . ALA A 1 83 ? 10.775 2.561 -15.631 1.00 85.19 83 ALA A C 1
ATOM 621 O O . ALA A 1 83 ? 10.009 2.935 -14.744 1.00 85.19 83 ALA A O 1
ATOM 622 N N . ASN A 1 84 ? 11.794 1.729 -15.400 1.00 90.44 84 ASN A N 1
ATOM 623 C CA . ASN A 1 84 ? 12.069 1.118 -14.097 1.00 90.44 84 ASN A CA 1
ATOM 624 C C . ASN A 1 84 ? 10.887 0.296 -13.542 1.00 90.44 84 ASN A C 1
ATOM 626 O O . ASN A 1 84 ? 10.781 0.125 -12.329 1.00 90.44 84 ASN A O 1
ATOM 630 N N . ARG A 1 85 ? 10.022 -0.238 -14.418 1.00 92.62 85 ARG A N 1
ATOM 631 C CA . ARG A 1 85 ? 8.808 -1.000 -14.074 1.00 92.62 85 ARG A CA 1
ATOM 632 C C . ARG A 1 85 ? 9.061 -2.074 -13.014 1.00 92.62 85 ARG A C 1
ATOM 634 O O . ARG A 1 85 ? 8.461 -2.032 -11.946 1.00 92.62 85 ARG A O 1
ATOM 641 N N . ALA A 1 86 ? 10.023 -2.966 -13.256 1.00 91.88 86 ALA A N 1
ATOM 642 C CA . ALA A 1 86 ? 10.372 -4.029 -12.313 1.00 91.88 86 ALA A CA 1
ATOM 643 C C . ALA A 1 86 ? 10.845 -3.497 -10.946 1.00 91.88 86 ALA A C 1
ATOM 645 O O . ALA A 1 86 ? 10.508 -4.073 -9.912 1.00 91.88 86 ALA A O 1
ATOM 646 N N . LEU A 1 87 ? 11.599 -2.388 -10.929 1.00 93.62 87 LEU A N 1
ATOM 647 C CA . LEU A 1 87 ? 12.027 -1.745 -9.686 1.00 93.62 87 LEU A CA 1
ATOM 648 C C . LEU A 1 87 ? 10.820 -1.160 -8.945 1.00 93.62 87 LEU A C 1
ATOM 650 O O . LEU A 1 87 ? 10.679 -1.410 -7.756 1.00 93.62 87 LEU A O 1
ATOM 654 N N . LEU A 1 88 ? 9.929 -0.441 -9.632 1.00 95.69 88 LEU A N 1
ATOM 655 C CA . LEU A 1 88 ? 8.732 0.164 -9.038 1.00 95.69 88 LEU A CA 1
ATOM 656 C C . LEU A 1 88 ? 7.751 -0.883 -8.492 1.00 95.69 88 LEU A C 1
ATOM 658 O O . LEU A 1 88 ? 7.240 -0.701 -7.388 1.00 95.69 88 LEU A O 1
ATOM 662 N N . ILE A 1 89 ? 7.558 -2.000 -9.203 1.00 95.50 89 ILE A N 1
ATOM 663 C CA . ILE A 1 89 ? 6.729 -3.132 -8.751 1.00 95.50 89 ILE A CA 1
ATOM 664 C C . ILE A 1 89 ? 7.266 -3.742 -7.448 1.00 95.50 89 ILE A C 1
ATOM 666 O O . ILE A 1 89 ? 6.480 -4.188 -6.618 1.00 95.50 89 ILE A O 1
ATOM 670 N N . ALA A 1 90 ? 8.584 -3.735 -7.226 1.00 94.94 90 ALA A N 1
ATOM 671 C CA . ALA A 1 90 ? 9.176 -4.183 -5.963 1.00 94.94 90 ALA A CA 1
ATOM 672 C C . ALA A 1 90 ? 9.174 -3.085 -4.881 1.00 94.94 90 ALA A C 1
ATOM 674 O O . ALA A 1 90 ? 8.959 -3.359 -3.699 1.00 94.94 90 ALA A O 1
ATOM 675 N N . LEU A 1 91 ? 9.423 -1.838 -5.282 1.00 96.31 91 LEU A N 1
ATOM 676 C CA . LEU A 1 91 ? 9.661 -0.713 -4.384 1.00 96.31 91 LEU A CA 1
ATOM 677 C C . LEU A 1 91 ? 8.376 -0.203 -3.726 1.00 96.31 91 LEU A C 1
ATOM 679 O O . LEU A 1 91 ? 8.365 0.077 -2.528 1.00 96.31 91 LEU A O 1
ATOM 683 N N . ILE A 1 92 ? 7.293 -0.086 -4.494 1.00 97.75 92 ILE A N 1
ATOM 684 C CA . ILE A 1 92 ? 6.022 0.476 -4.019 1.00 97.75 92 ILE A CA 1
ATOM 685 C C . ILE A 1 92 ? 5.395 -0.376 -2.901 1.00 97.75 92 ILE A C 1
ATOM 687 O O . ILE A 1 92 ? 5.060 0.199 -1.861 1.00 97.75 92 ILE A O 1
ATOM 691 N N . PRO A 1 93 ? 5.324 -1.719 -3.007 1.00 97.44 93 PRO A N 1
ATOM 692 C CA . PRO A 1 93 ? 4.906 -2.565 -1.888 1.00 97.44 93 PRO A CA 1
ATOM 693 C C . PRO A 1 93 ? 5.785 -2.413 -0.641 1.00 97.44 93 PRO A C 1
ATOM 695 O O . PRO A 1 93 ? 5.286 -2.447 0.485 1.00 97.44 93 PRO A O 1
ATOM 698 N N . ALA A 1 94 ? 7.097 -2.200 -0.807 1.00 97.25 94 ALA A N 1
ATOM 699 C CA . ALA A 1 94 ? 7.998 -1.972 0.324 1.00 97.25 94 ALA A CA 1
ATOM 700 C C . ALA A 1 94 ? 7.699 -0.642 1.046 1.00 97.25 94 ALA A C 1
ATOM 702 O O . ALA A 1 94 ? 7.665 -0.610 2.282 1.00 97.25 94 ALA A O 1
ATOM 703 N N . TYR A 1 95 ? 7.412 0.436 0.304 1.00 97.81 95 TYR A N 1
ATOM 704 C CA . TYR A 1 95 ? 6.909 1.689 0.884 1.00 97.81 95 TYR A CA 1
ATOM 705 C C . TYR A 1 95 ? 5.589 1.474 1.620 1.00 97.81 95 TYR A C 1
ATOM 707 O O . TYR A 1 95 ? 5.464 1.836 2.789 1.00 97.81 95 TYR A O 1
ATOM 715 N N . ALA A 1 96 ? 4.617 0.848 0.962 1.00 97.44 96 ALA A N 1
ATOM 716 C CA . ALA A 1 96 ? 3.281 0.676 1.510 1.00 97.44 96 ALA A CA 1
ATOM 717 C C . ALA A 1 96 ? 3.260 -0.161 2.799 1.00 97.44 96 ALA A C 1
ATOM 719 O O . ALA A 1 96 ? 2.531 0.175 3.734 1.00 97.44 96 ALA A O 1
ATOM 720 N N . ARG A 1 97 ? 4.107 -1.195 2.899 1.00 95.62 97 ARG A N 1
ATOM 721 C CA . ARG A 1 97 ? 4.310 -1.954 4.148 1.00 95.62 97 ARG A CA 1
ATOM 722 C C . ARG A 1 97 ? 5.006 -1.127 5.225 1.00 95.62 97 ARG A C 1
ATOM 724 O O . ARG A 1 97 ? 4.612 -1.176 6.384 1.00 95.62 97 ARG A O 1
ATOM 731 N N . SER A 1 98 ? 5.995 -0.314 4.852 1.00 96.31 98 SER A N 1
ATOM 732 C CA . SER A 1 98 ? 6.649 0.609 5.793 1.00 96.31 98 SER A CA 1
ATOM 733 C C . SER A 1 98 ? 5.664 1.648 6.353 1.00 96.31 98 SER A C 1
ATOM 735 O O . SER A 1 98 ? 5.795 2.066 7.503 1.00 96.31 98 SER A O 1
ATOM 737 N N . GLY A 1 99 ? 4.635 2.016 5.578 1.00 96.06 99 GLY A N 1
ATOM 738 C CA . GLY A 1 99 ? 3.531 2.886 5.998 1.00 96.06 99 GLY A CA 1
ATOM 739 C C . GLY A 1 99 ? 2.800 2.394 7.255 1.00 96.06 99 GLY A C 1
ATOM 740 O O . GLY A 1 99 ? 2.469 3.196 8.131 1.00 96.06 99 GLY A O 1
ATOM 741 N N . MET A 1 100 ? 2.624 1.074 7.398 1.00 95.31 100 MET A N 1
ATOM 742 C CA . MET A 1 100 ? 1.972 0.460 8.563 1.00 95.31 100 MET A CA 1
ATOM 743 C C . MET A 1 100 ? 2.679 0.798 9.879 1.00 95.31 100 MET A C 1
ATOM 745 O O . MET A 1 100 ? 2.023 0.997 10.902 1.00 95.31 100 MET A O 1
ATOM 749 N N . MET A 1 101 ? 4.011 0.918 9.861 1.00 95.38 101 MET A N 1
ATOM 750 C CA . MET A 1 101 ? 4.797 1.208 11.065 1.00 95.38 101 MET A CA 1
ATOM 751 C C . MET A 1 101 ? 4.442 2.564 11.672 1.00 95.38 101 MET A C 1
ATOM 753 O O . MET A 1 101 ? 4.454 2.720 12.891 1.00 95.38 101 MET A O 1
ATOM 757 N N . PHE A 1 102 ? 4.072 3.542 10.843 1.00 96.50 102 PHE A N 1
ATOM 758 C CA . PHE A 1 102 ? 3.592 4.828 11.337 1.00 96.50 102 PHE A CA 1
ATOM 759 C C . PHE A 1 102 ? 2.213 4.703 11.996 1.00 96.50 102 PHE A C 1
ATOM 761 O O . PHE A 1 102 ? 1.977 5.333 13.024 1.00 96.50 102 PHE A O 1
ATOM 768 N N . GLY A 1 103 ? 1.336 3.844 11.464 1.00 95.62 103 GLY A N 1
ATOM 769 C CA . GLY A 1 103 ? 0.060 3.493 12.097 1.00 95.62 103 GLY A CA 1
ATOM 770 C C . GLY A 1 103 ? 0.257 2.900 13.485 1.00 95.62 103 GLY A C 1
ATOM 771 O O . GLY A 1 103 ? -0.320 3.396 14.450 1.00 95.62 103 GLY A O 1
ATOM 772 N N . ILE A 1 104 ? 1.150 1.916 13.591 1.00 94.75 104 ILE A N 1
ATOM 773 C CA . ILE A 1 104 ? 1.497 1.270 14.863 1.00 94.75 104 ILE A CA 1
ATOM 774 C C . ILE A 1 104 ? 2.130 2.268 15.847 1.00 94.75 104 ILE A C 1
ATOM 776 O O . ILE A 1 104 ? 1.851 2.247 17.042 1.00 94.75 104 ILE A O 1
ATOM 780 N N . ARG A 1 105 ? 2.976 3.183 15.358 1.00 94.88 105 A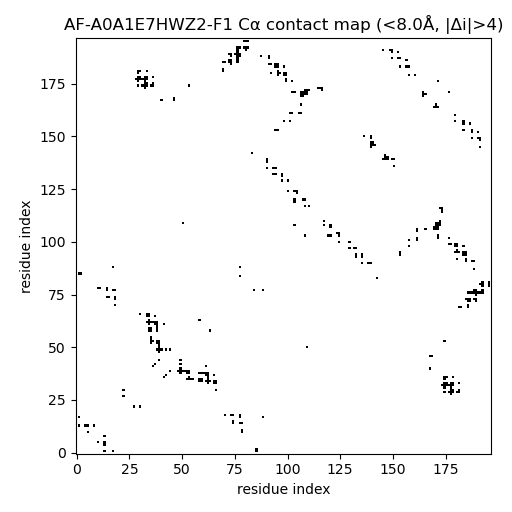RG A N 1
ATOM 781 C CA . ARG A 1 105 ? 3.701 4.140 16.206 1.00 94.88 105 ARG A CA 1
ATOM 782 C C . ARG A 1 105 ? 2.827 5.255 16.778 1.00 94.88 105 ARG A C 1
ATOM 784 O O . ARG A 1 105 ? 3.147 5.751 17.866 1.00 94.88 105 ARG A O 1
ATOM 791 N N . PHE A 1 106 ? 1.823 5.707 16.026 1.00 95.19 106 PHE A N 1
ATOM 792 C CA . PHE A 1 106 ? 1.086 6.942 16.317 1.00 95.19 106 PHE A CA 1
ATOM 793 C C . PHE A 1 106 ? -0.371 6.740 16.736 1.00 95.19 106 PHE A C 1
ATOM 795 O O . PHE A 1 106 ? -0.965 7.683 17.256 1.00 95.19 106 PHE A O 1
ATOM 802 N N . LEU A 1 107 ? -0.952 5.555 16.536 1.00 94.62 107 LEU A N 1
ATOM 803 C CA . LEU A 1 107 ? -2.337 5.266 16.908 1.00 94.62 107 LEU A CA 1
ATOM 804 C C . LEU A 1 107 ? -2.408 4.115 17.909 1.00 94.62 107 LEU A C 1
ATOM 806 O O . LEU A 1 107 ? -1.656 3.149 17.826 1.00 94.62 107 LEU A O 1
ATOM 810 N N . ALA A 1 108 ? -3.348 4.212 18.849 1.00 92.69 108 ALA A N 1
ATOM 811 C CA . ALA A 1 108 ? -3.636 3.129 19.781 1.00 92.69 108 ALA A CA 1
ATOM 812 C C . ALA A 1 108 ? -4.362 1.977 19.071 1.00 92.69 108 ALA A C 1
ATOM 814 O O . ALA A 1 108 ? -5.169 2.208 18.164 1.00 92.69 108 ALA A O 1
ATOM 815 N N . TYR A 1 109 ? -4.120 0.743 19.515 1.00 92.69 109 TYR A N 1
ATOM 816 C CA . TYR A 1 109 ? -4.791 -0.424 18.953 1.00 92.69 109 TYR A CA 1
ATOM 817 C C . TYR A 1 109 ? -6.280 -0.451 19.322 1.00 92.69 1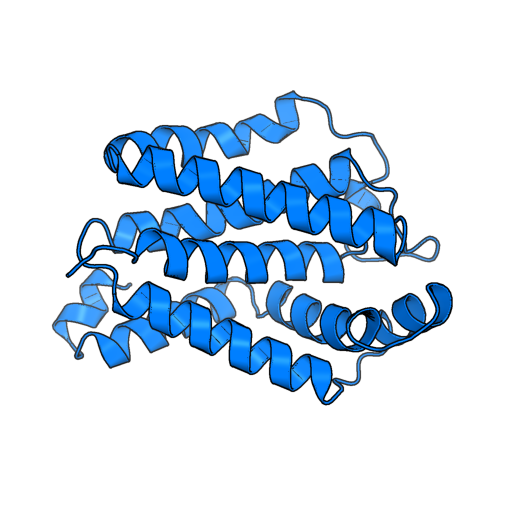09 TYR A C 1
ATOM 819 O O . TYR A 1 109 ? -6.660 -0.261 20.476 1.00 92.69 109 TYR A O 1
ATOM 827 N N . GLY A 1 110 ? -7.135 -0.673 18.325 1.00 89.31 110 GLY A N 1
ATOM 828 C CA . GLY A 1 110 ? -8.593 -0.604 18.443 1.00 89.31 110 GLY A CA 1
ATOM 829 C C . GLY A 1 110 ? -9.288 -1.918 18.809 1.00 89.31 110 GLY A C 1
ATOM 830 O O . GLY A 1 110 ? -10.518 -1.944 18.841 1.00 89.31 110 GLY A O 1
ATOM 831 N N . ARG A 1 111 ? -8.546 -3.010 19.051 1.00 83.81 111 ARG A N 1
ATOM 832 C CA . ARG A 1 111 ? -9.101 -4.331 19.403 1.00 83.81 111 ARG A CA 1
ATOM 833 C C . ARG A 1 111 ? -8.549 -4.818 20.757 1.00 83.81 111 ARG A C 1
ATOM 835 O O . ARG A 1 111 ? -7.525 -5.494 20.773 1.00 83.81 111 ARG A O 1
ATOM 842 N N . PRO A 1 112 ? -9.207 -4.492 21.886 1.00 69.50 112 PRO A N 1
ATOM 843 C CA . PRO A 1 112 ? -8.760 -4.924 23.215 1.00 69.50 112 PRO A CA 1
ATOM 844 C C . PRO A 1 112 ? -8.954 -6.429 23.469 1.00 69.50 112 PRO A C 1
ATOM 846 O O . PRO A 1 112 ? -8.214 -7.004 24.256 1.00 69.50 112 PRO A O 1
ATOM 849 N N . ASP A 1 113 ? -9.906 -7.074 22.782 1.00 70.44 113 ASP A N 1
ATOM 850 C CA . ASP A 1 113 ? -10.230 -8.504 22.961 1.00 70.44 113 ASP A CA 1
ATOM 851 C C . ASP A 1 113 ? -9.337 -9.455 22.143 1.00 70.44 113 ASP A C 1
ATOM 853 O O . ASP A 1 113 ? -9.574 -10.662 22.124 1.00 70.44 113 ASP A O 1
ATOM 857 N N . GLY A 1 114 ? -8.362 -8.916 21.409 1.00 70.31 114 GLY A N 1
ATOM 858 C CA . GLY A 1 114 ? -7.473 -9.695 20.556 1.00 70.31 114 GLY A CA 1
ATOM 859 C C . GLY A 1 114 ? -7.595 -9.430 19.059 1.00 70.31 114 GLY A C 1
ATOM 860 O O . GLY A 1 114 ? -8.640 -9.033 18.534 1.00 70.31 114 GLY A O 1
ATOM 861 N N . GLY A 1 115 ? -6.482 -9.646 18.360 1.00 76.00 115 GLY A N 1
ATOM 862 C CA . GLY A 1 115 ? -6.374 -9.560 16.907 1.00 76.00 115 GLY A CA 1
ATOM 863 C C . GLY A 1 115 ? -4.959 -9.881 16.429 1.00 76.00 115 GLY A C 1
ATOM 864 O O . GLY A 1 115 ? -4.004 -9.757 17.187 1.00 76.00 115 GLY A O 1
ATOM 865 N N . THR A 1 116 ? -4.815 -10.254 15.157 1.00 73.62 116 THR A N 1
ATOM 866 C CA . THR A 1 116 ? -3.540 -10.684 14.543 1.00 73.62 116 THR A CA 1
ATOM 867 C C . THR A 1 116 ? -2.409 -9.656 14.623 1.00 73.62 116 THR A C 1
ATOM 869 O O . THR A 1 116 ? -1.252 -10.010 14.441 1.00 73.62 116 THR A O 1
ATOM 872 N N . GLY A 1 117 ? -2.734 -8.387 14.880 1.00 76.06 117 GLY A N 1
ATOM 873 C CA . GLY A 1 117 ? -1.759 -7.311 15.031 1.00 76.06 117 GLY A CA 1
ATOM 874 C C . GLY A 1 117 ? -1.468 -6.909 16.474 1.00 76.06 117 GLY A C 1
ATOM 875 O O . GLY A 1 117 ? -0.641 -6.026 16.648 1.00 76.06 117 GLY A O 1
ATOM 876 N N . GLN A 1 118 ? -2.131 -7.485 17.484 1.00 83.19 118 GLN A N 1
ATOM 877 C CA . GLN A 1 118 ? -2.036 -7.028 18.879 1.00 83.19 118 GLN A CA 1
ATOM 878 C C . GLN A 1 118 ? -0.591 -7.002 19.392 1.00 83.19 118 GLN A C 1
ATOM 880 O O . GLN A 1 118 ? -0.179 -5.996 19.968 1.00 83.19 118 GLN A O 1
ATOM 885 N N . ASP A 1 119 ? 0.180 -8.049 19.102 1.00 84.75 119 ASP A N 1
ATOM 886 C CA . ASP A 1 119 ? 1.580 -8.196 19.517 1.00 84.75 119 ASP A CA 1
ATOM 887 C C . ASP A 1 119 ? 2.453 -7.017 19.047 1.00 84.75 119 ASP A C 1
ATOM 889 O O . ASP A 1 119 ? 3.417 -6.627 19.700 1.00 84.75 119 ASP A O 1
ATOM 893 N N . CYS A 1 120 ? 2.097 -6.383 17.922 1.00 84.62 120 CYS A N 1
ATOM 894 C CA . CYS A 1 120 ? 2.819 -5.221 17.398 1.00 84.62 120 CYS A CA 1
ATOM 895 C C . CYS A 1 120 ? 2.594 -3.933 18.211 1.00 84.62 120 CYS A C 1
ATOM 897 O O . CYS A 1 120 ? 3.303 -2.954 17.977 1.00 84.62 120 CYS A O 1
ATOM 899 N N . PHE A 1 121 ? 1.614 -3.905 19.119 1.00 88.69 121 PHE A N 1
ATOM 900 C CA . PHE A 1 121 ? 1.231 -2.729 19.910 1.00 88.69 121 PHE A CA 1
ATOM 901 C C . PHE A 1 121 ? 1.530 -2.875 21.409 1.00 88.69 121 PHE A C 1
ATOM 903 O O . PHE A 1 121 ? 1.231 -1.953 22.168 1.00 88.69 121 PHE A O 1
ATOM 910 N N . GLU A 1 122 ? 2.111 -3.996 21.849 1.00 86.06 122 GLU A N 1
ATOM 911 C CA . GLU A 1 122 ? 2.465 -4.215 23.260 1.00 86.06 122 GLU A CA 1
ATOM 912 C C . GLU A 1 122 ? 3.542 -3.237 23.741 1.00 86.06 122 GLU A C 1
ATOM 914 O O . GLU A 1 122 ? 3.439 -2.667 24.829 1.00 86.06 122 GLU A O 1
ATOM 919 N N . GLU A 1 123 ? 4.550 -2.995 22.901 1.00 85.12 123 GLU A N 1
ATOM 920 C CA . GLU A 1 123 ? 5.598 -2.012 23.150 1.00 85.12 123 GLU A CA 1
ATOM 921 C C . GLU A 1 123 ? 5.568 -0.886 22.111 1.00 85.12 123 GLU A C 1
ATOM 923 O O . GLU A 1 123 ? 5.361 -1.126 20.917 1.00 85.12 123 GLU A O 1
ATOM 928 N N . PRO A 1 124 ? 5.846 0.366 22.518 1.00 84.81 124 PRO A N 1
ATOM 929 C CA . PRO A 1 124 ? 5.968 1.458 21.569 1.00 84.81 124 PRO A CA 1
ATOM 930 C C . PRO A 1 124 ? 7.141 1.209 20.615 1.00 84.81 124 PRO A C 1
ATOM 932 O O . PRO A 1 124 ? 8.284 1.005 21.038 1.00 84.81 124 PRO A O 1
ATOM 935 N N . LEU A 1 125 ? 6.873 1.314 19.311 1.00 90.38 125 LEU A N 1
ATOM 936 C CA . LEU A 1 125 ? 7.905 1.183 18.286 1.00 90.38 125 LEU A CA 1
ATOM 937 C C . LEU A 1 125 ? 9.041 2.191 18.504 1.00 90.38 125 LEU A C 1
ATOM 939 O O . LEU A 1 125 ? 8.852 3.413 18.513 1.00 90.38 125 LEU A O 1
ATOM 943 N N . LYS A 1 126 ? 10.255 1.660 18.637 1.00 91.06 126 LYS A N 1
ATOM 944 C CA . LYS A 1 126 ? 11.481 2.451 18.764 1.00 91.06 126 LYS A CA 1
ATOM 945 C C . LYS A 1 126 ? 11.930 2.960 17.384 1.00 91.06 126 LYS A C 1
ATOM 947 O O . LYS A 1 126 ? 11.651 2.308 16.379 1.00 91.06 126 LYS A O 1
ATOM 952 N N . PRO A 1 127 ? 12.669 4.084 17.297 1.00 88.12 127 PRO A N 1
ATOM 953 C CA . PRO A 1 127 ? 13.063 4.671 16.011 1.00 88.12 127 PRO A CA 1
ATOM 954 C C . PRO A 1 127 ? 13.823 3.722 15.070 1.00 88.12 127 PRO A C 1
ATOM 956 O O . PRO A 1 127 ? 13.641 3.795 13.861 1.00 88.12 127 PRO A O 1
ATOM 959 N N . TYR A 1 128 ? 14.621 2.789 15.603 1.00 90.44 128 TYR A N 1
ATOM 960 C CA . TYR A 1 128 ? 15.352 1.811 14.784 1.00 90.44 128 TYR A CA 1
ATOM 961 C C . TYR A 1 128 ? 14.437 0.829 14.039 1.00 90.44 128 TYR A C 1
ATOM 963 O O . TYR A 1 128 ? 14.864 0.217 13.064 1.00 90.44 128 TYR A O 1
ATOM 971 N N . ALA A 1 129 ? 13.179 0.670 14.463 1.00 90.06 129 ALA A N 1
ATOM 972 C CA . ALA A 1 129 ? 12.227 -0.195 13.773 1.00 90.06 129 ALA A CA 1
ATOM 973 C C . ALA A 1 129 ? 11.936 0.318 12.348 1.00 90.06 129 ALA A C 1
ATOM 975 O O . ALA A 1 129 ? 11.631 -0.464 11.455 1.00 90.06 129 ALA A O 1
ATOM 976 N N . PHE A 1 130 ? 12.139 1.619 12.107 1.00 93.44 130 PHE A N 1
ATOM 977 C CA . PHE A 1 130 ? 11.981 2.259 10.802 1.00 93.44 130 PHE A CA 1
ATOM 978 C C . PHE A 1 130 ? 13.194 2.087 9.876 1.00 93.44 130 PHE A C 1
ATOM 980 O O . PHE A 1 130 ? 13.142 2.542 8.736 1.00 93.44 130 PHE A O 1
ATOM 987 N N . CYS A 1 131 ? 14.275 1.414 10.296 1.00 92.88 131 CYS A N 1
ATOM 988 C CA . CYS A 1 131 ? 15.441 1.181 9.433 1.00 92.88 131 CYS A CA 1
ATOM 989 C C . CYS A 1 131 ? 15.072 0.461 8.125 1.00 92.88 131 CYS A C 1
ATOM 991 O O . CYS A 1 131 ? 15.696 0.710 7.096 1.00 92.88 131 CYS A O 1
ATOM 993 N N . GLY A 1 132 ? 14.024 -0.372 8.136 1.00 91.31 132 GLY A N 1
ATOM 994 C CA . GLY A 1 132 ? 13.503 -1.020 6.930 1.00 91.31 132 GLY A CA 1
ATOM 995 C C . GLY A 1 132 ? 13.049 -0.035 5.847 1.00 91.31 132 GLY A C 1
ATOM 996 O O . GLY A 1 132 ? 13.251 -0.319 4.671 1.00 91.31 132 GLY A O 1
ATOM 997 N N . LEU A 1 133 ? 12.535 1.147 6.222 1.00 95.44 133 LEU A N 1
ATOM 998 C CA . LEU A 1 133 ? 12.125 2.210 5.293 1.00 95.44 133 LEU A CA 1
ATOM 999 C C . LEU A 1 133 ? 13.322 2.848 4.569 1.00 95.44 133 LEU A C 1
ATOM 1001 O O . LEU A 1 133 ? 13.169 3.367 3.465 1.00 95.44 133 LEU A O 1
ATOM 1005 N N . LEU A 1 134 ? 14.529 2.781 5.141 1.00 95.25 134 LEU A N 1
ATOM 1006 C CA . LEU A 1 134 ? 15.725 3.339 4.502 1.00 95.25 134 LEU A CA 1
ATOM 1007 C C . LEU A 1 134 ? 16.075 2.609 3.206 1.00 95.25 134 LEU A C 1
ATOM 1009 O O . LEU A 1 134 ? 16.626 3.227 2.300 1.00 95.25 134 LEU A O 1
ATOM 1013 N N . ILE A 1 135 ? 15.731 1.323 3.094 1.00 95.19 135 ILE A N 1
ATOM 1014 C CA . ILE A 1 135 ? 15.977 0.531 1.888 1.00 95.19 135 ILE A CA 1
ATOM 1015 C C . ILE A 1 135 ? 15.175 1.096 0.706 1.00 95.19 135 ILE A C 1
ATOM 1017 O O . ILE A 1 135 ? 15.803 1.550 -0.251 1.00 95.19 135 ILE A O 1
ATOM 1021 N N . PRO A 1 136 ? 13.826 1.147 0.728 1.00 96.06 136 PRO A N 1
ATOM 1022 C CA . PRO A 1 136 ? 13.081 1.690 -0.396 1.00 96.06 136 PRO A CA 1
ATOM 1023 C C . PRO A 1 136 ? 13.402 3.170 -0.656 1.00 96.06 136 PRO A C 1
ATOM 1025 O O . PRO A 1 136 ? 13.506 3.571 -1.814 1.00 96.06 136 PRO A O 1
ATOM 1028 N N . VAL A 1 137 ? 13.681 3.963 0.384 1.00 96.44 137 VAL A N 1
ATOM 1029 C CA . VAL A 1 137 ? 14.132 5.355 0.213 1.00 96.44 137 VAL A CA 1
ATOM 1030 C C . VAL A 1 137 ? 15.462 5.432 -0.537 1.00 96.44 137 VAL A C 1
ATOM 1032 O O . VAL A 1 137 ? 15.564 6.185 -1.504 1.00 96.44 137 VAL A O 1
ATOM 1035 N N . ALA A 1 138 ? 16.459 4.625 -0.173 1.00 96.31 138 ALA A N 1
ATOM 1036 C CA . ALA A 1 138 ? 17.745 4.599 -0.865 1.00 96.31 138 ALA A CA 1
ATOM 1037 C C . ALA A 1 138 ? 17.605 4.146 -2.326 1.00 96.31 138 ALA A C 1
ATOM 1039 O O . ALA A 1 138 ? 18.185 4.759 -3.221 1.00 96.31 138 ALA A O 1
ATOM 1040 N N . PHE A 1 139 ? 16.794 3.117 -2.591 1.00 96.25 139 PHE A N 1
ATOM 1041 C CA . PHE A 1 139 ? 16.555 2.646 -3.958 1.00 96.25 139 PHE A CA 1
ATOM 1042 C C . PHE A 1 139 ? 15.737 3.634 -4.799 1.00 96.25 139 PHE A C 1
ATOM 1044 O O . PHE A 1 139 ? 15.912 3.685 -6.018 1.00 96.25 139 PHE A O 1
ATOM 1051 N N . SER A 1 140 ? 14.902 4.474 -4.178 1.00 95.81 140 SER A N 1
ATOM 1052 C CA . SER A 1 140 ? 14.183 5.532 -4.894 1.00 95.81 140 SER A CA 1
ATOM 1053 C C . SER A 1 140 ? 15.123 6.559 -5.535 1.00 95.81 140 SER A C 1
ATOM 1055 O O . SER A 1 140 ? 14.771 7.144 -6.556 1.00 95.81 140 SER A O 1
ATOM 1057 N N . CYS A 1 141 ? 16.349 6.728 -5.023 1.00 94.25 141 CYS A N 1
ATOM 1058 C CA . CYS A 1 141 ? 17.342 7.636 -5.602 1.00 94.25 141 CYS A CA 1
ATOM 1059 C C . CYS A 1 141 ? 17.717 7.265 -7.047 1.00 94.25 141 CYS A C 1
ATOM 1061 O O . CYS A 1 141 ? 18.026 8.150 -7.844 1.00 94.25 141 CYS A O 1
ATOM 1063 N N . PHE A 1 142 ? 17.626 5.983 -7.425 1.00 93.81 142 PHE A N 1
ATOM 1064 C CA . PHE A 1 142 ? 17.870 5.535 -8.803 1.00 93.81 142 PHE A CA 1
ATOM 1065 C C . PHE A 1 142 ? 16.781 5.982 -9.792 1.00 93.81 142 PHE A C 1
ATOM 1067 O O . PHE A 1 142 ? 16.973 5.887 -11.002 1.00 93.81 142 PHE A O 1
ATOM 1074 N N . LEU A 1 143 ? 15.650 6.498 -9.300 1.00 92.44 143 LEU A N 1
ATOM 1075 C CA . LEU A 1 143 ? 14.546 7.012 -10.114 1.00 92.44 143 LEU A CA 1
ATOM 1076 C C . LEU A 1 143 ? 14.679 8.517 -10.425 1.00 92.44 143 LEU A C 1
ATOM 1078 O O . LEU A 1 143 ? 13.812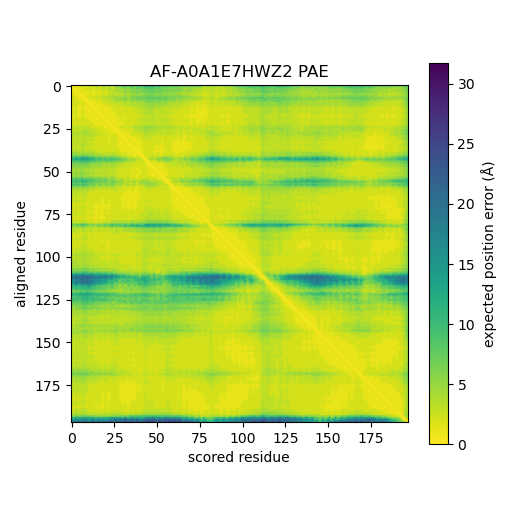 9.083 -11.093 1.00 92.44 143 LEU A O 1
ATOM 1082 N N . GLY A 1 144 ? 15.726 9.191 -9.931 1.00 92.19 144 GLY A N 1
ATOM 1083 C CA . GLY A 1 144 ? 15.920 10.632 -10.113 1.00 92.19 144 GLY A CA 1
ATOM 1084 C C . GLY A 1 144 ? 14.779 11.455 -9.502 1.00 92.19 144 GLY A C 1
ATOM 1085 O O . GLY A 1 144 ? 14.348 11.203 -8.376 1.00 92.19 144 GLY A O 1
ATOM 1086 N N . TRP A 1 145 ? 14.252 12.432 -10.250 1.00 91.38 145 TRP A N 1
ATOM 1087 C CA . TRP A 1 145 ? 13.159 13.293 -9.772 1.00 91.38 145 TRP A CA 1
ATOM 1088 C C . TRP A 1 145 ? 11.883 12.503 -9.435 1.00 91.38 145 TRP A C 1
ATOM 1090 O O . TRP A 1 145 ? 11.189 12.851 -8.479 1.00 91.38 145 TRP A O 1
ATOM 1100 N N . ARG A 1 146 ? 11.606 11.403 -10.157 1.00 92.25 146 ARG A N 1
ATOM 1101 C CA . ARG A 1 146 ? 10.462 10.518 -9.875 1.00 92.25 146 ARG A CA 1
ATOM 1102 C C . ARG A 1 146 ? 10.591 9.860 -8.501 1.00 92.25 146 ARG A C 1
ATOM 1104 O O . ARG A 1 146 ? 9.583 9.631 -7.846 1.00 92.25 146 ARG A O 1
ATOM 1111 N N . GLY A 1 147 ? 11.815 9.612 -8.033 1.00 94.75 147 GLY A N 1
ATOM 1112 C CA . GLY A 1 147 ? 12.073 9.122 -6.678 1.00 94.75 147 GLY A CA 1
ATOM 1113 C C . GLY A 1 147 ? 11.705 10.145 -5.607 1.00 94.75 147 GLY A C 1
ATOM 1114 O O . GLY A 1 147 ? 11.055 9.809 -4.621 1.00 94.75 147 GLY A O 1
ATOM 1115 N N . ILE A 1 148 ? 12.053 11.417 -5.817 1.00 95.38 148 ILE A N 1
ATOM 1116 C CA . ILE A 1 148 ? 11.657 12.512 -4.915 1.00 95.38 148 ILE A CA 1
ATOM 1117 C C . ILE A 1 148 ? 10.129 12.634 -4.880 1.00 95.38 148 ILE A C 1
ATOM 1119 O O . ILE A 1 148 ? 9.541 12.694 -3.801 1.00 95.38 148 ILE A O 1
ATOM 1123 N N . TRP A 1 149 ? 9.487 12.603 -6.051 1.00 95.06 149 TRP A N 1
ATOM 1124 C CA . TRP A 1 149 ? 8.030 12.629 -6.168 1.00 95.06 149 TRP A CA 1
ATOM 1125 C C . TRP A 1 149 ? 7.369 11.462 -5.424 1.00 95.06 149 TRP A C 1
ATOM 1127 O O . TRP A 1 149 ? 6.489 11.686 -4.595 1.00 95.06 149 TRP A O 1
ATOM 1137 N N . LEU A 1 150 ? 7.865 10.236 -5.625 1.00 96.31 150 LEU A N 1
ATOM 1138 C CA . LEU A 1 150 ? 7.394 9.032 -4.937 1.00 96.31 150 LEU A CA 1
ATOM 1139 C C . LEU A 1 150 ? 7.454 9.185 -3.407 1.00 96.31 150 LEU A C 1
ATOM 1141 O O . LEU A 1 150 ? 6.481 8.876 -2.719 1.00 96.31 150 LEU A O 1
ATOM 1145 N N . ASN A 1 151 ? 8.564 9.710 -2.877 1.00 97.75 151 ASN A N 1
ATOM 1146 C CA . ASN A 1 151 ? 8.730 9.961 -1.442 1.00 97.75 151 ASN A CA 1
ATOM 1147 C C . ASN A 1 151 ? 7.723 10.990 -0.905 1.00 97.75 151 ASN A C 1
ATOM 1149 O O . ASN A 1 151 ? 7.133 10.777 0.155 1.00 97.75 151 ASN A O 1
ATOM 1153 N N . ILE A 1 152 ? 7.503 12.090 -1.632 1.00 97.88 152 ILE A N 1
ATOM 1154 C CA . ILE A 1 152 ? 6.530 13.123 -1.247 1.00 97.88 152 ILE A CA 1
ATOM 1155 C C . ILE A 1 152 ? 5.117 12.534 -1.224 1.00 97.88 152 ILE A C 1
ATOM 1157 O O . ILE A 1 152 ? 4.410 12.684 -0.225 1.00 97.88 152 ILE A O 1
ATOM 1161 N N . CYS A 1 153 ? 4.716 11.820 -2.279 1.00 98.06 153 CYS A N 1
ATOM 1162 C CA . CYS A 1 153 ? 3.411 11.163 -2.336 1.00 98.06 153 CYS A CA 1
ATOM 1163 C C . CYS A 1 153 ? 3.234 10.172 -1.182 1.00 98.06 153 CYS A C 1
ATOM 1165 O O . CYS A 1 153 ? 2.195 10.190 -0.523 1.00 98.06 153 CYS A O 1
ATOM 1167 N N . PHE A 1 154 ? 4.254 9.363 -0.883 1.00 98.50 154 PHE A N 1
ATOM 1168 C CA . PHE A 1 154 ? 4.217 8.412 0.227 1.00 98.50 154 PHE A CA 1
ATOM 1169 C C . PHE A 1 154 ? 3.959 9.104 1.573 1.00 98.50 154 PHE A C 1
ATOM 1171 O O . PHE A 1 154 ? 3.083 8.674 2.331 1.00 98.50 154 PHE A O 1
ATOM 1178 N N . ILE A 1 155 ? 4.673 10.200 1.853 1.00 98.38 155 ILE A N 1
ATOM 1179 C CA . ILE A 1 155 ? 4.498 10.985 3.083 1.00 98.38 155 ILE A CA 1
ATOM 1180 C C . ILE A 1 155 ? 3.079 11.561 3.159 1.00 98.38 155 ILE A C 1
ATOM 1182 O O . ILE A 1 155 ? 2.436 11.458 4.206 1.00 98.38 155 ILE A O 1
ATOM 1186 N N . LEU A 1 156 ? 2.575 12.138 2.064 1.00 98.56 156 LEU A N 1
ATOM 1187 C CA . LEU A 1 156 ? 1.247 12.755 2.016 1.00 98.56 156 LEU A CA 1
ATOM 1188 C C . LEU A 1 156 ? 0.125 11.733 2.208 1.00 98.56 156 LEU A C 1
ATOM 1190 O O . LEU A 1 156 ? -0.778 11.971 3.013 1.00 98.56 156 LEU A O 1
ATOM 1194 N N . ILE A 1 157 ? 0.190 10.593 1.516 1.00 98.56 157 ILE A N 1
ATOM 1195 C CA . ILE A 1 157 ? -0.806 9.520 1.632 1.00 98.56 157 ILE A CA 1
ATOM 1196 C C . ILE A 1 157 ? -0.811 8.974 3.060 1.00 98.56 157 ILE A C 1
ATOM 1198 O O . ILE A 1 157 ? -1.860 8.951 3.705 1.00 98.56 157 ILE A O 1
ATOM 1202 N N . THR A 1 158 ? 0.364 8.613 3.586 1.00 98.38 158 THR A N 1
ATOM 1203 C CA . THR A 1 158 ? 0.496 8.053 4.939 1.00 98.38 158 THR A CA 1
ATOM 1204 C C . THR A 1 158 ? -0.029 9.033 5.986 1.00 98.38 158 THR A C 1
ATOM 1206 O O . THR A 1 158 ? -0.863 8.668 6.811 1.00 98.38 158 THR A O 1
ATOM 1209 N N . SER A 1 159 ? 0.388 10.300 5.926 1.00 98.38 159 SER A N 1
ATOM 1210 C CA . SER A 1 159 ? -0.047 11.327 6.884 1.00 98.38 159 SER A CA 1
ATOM 1211 C C . SER A 1 159 ? -1.556 11.575 6.815 1.00 98.38 159 SER A C 1
ATOM 1213 O O . SER A 1 159 ? -2.206 11.729 7.849 1.00 98.38 159 SER A O 1
ATOM 1215 N N . THR A 1 160 ? -2.128 11.567 5.608 1.00 98.56 160 THR A N 1
ATOM 1216 C CA . THR A 1 160 ? -3.569 11.760 5.385 1.00 98.56 160 THR A CA 1
ATOM 1217 C C . THR A 1 160 ? -4.384 10.608 5.961 1.00 98.56 160 THR A C 1
ATOM 1219 O O . THR A 1 160 ? -5.378 10.851 6.646 1.00 98.56 160 THR A O 1
ATOM 1222 N N . LEU A 1 161 ? -3.953 9.364 5.738 1.00 98.19 161 LEU A N 1
ATOM 1223 C CA . LEU A 1 161 ? -4.618 8.178 6.283 1.00 98.19 161 LEU A CA 1
ATOM 1224 C C . LEU A 1 161 ? -4.566 8.161 7.813 1.00 98.19 161 LEU A C 1
ATOM 1226 O O . LEU A 1 161 ? -5.595 7.958 8.455 1.00 98.19 161 LEU A O 1
ATOM 1230 N N . LEU A 1 162 ? -3.408 8.464 8.405 1.00 98.12 162 LEU A N 1
ATOM 1231 C CA . LEU A 1 162 ? -3.265 8.555 9.862 1.00 98.12 162 LEU A CA 1
ATOM 1232 C C . LEU A 1 162 ? -4.152 9.646 10.460 1.00 98.12 162 LEU A C 1
ATOM 1234 O O . LEU A 1 162 ? -4.835 9.414 11.459 1.00 98.12 162 LEU A O 1
ATOM 1238 N N . PHE A 1 163 ? -4.179 10.824 9.835 1.00 98.19 163 PHE A N 1
ATOM 1239 C CA . PHE A 1 163 ? -5.056 11.913 10.249 1.00 98.19 163 PHE A CA 1
ATOM 1240 C C . PHE A 1 163 ? -6.532 11.512 10.157 1.00 98.19 163 PHE A C 1
ATOM 1242 O O . PHE A 1 163 ? -7.293 11.738 11.101 1.00 98.19 163 PHE A O 1
ATOM 1249 N N . TYR A 1 164 ? -6.934 10.889 9.046 1.00 97.56 164 TYR A N 1
ATOM 1250 C CA . TYR A 1 164 ? -8.298 10.413 8.840 1.00 97.56 164 TYR A CA 1
ATOM 1251 C C . TYR A 1 164 ? -8.696 9.375 9.895 1.00 97.56 164 TYR A C 1
ATOM 1253 O O . TYR A 1 164 ? -9.736 9.535 10.531 1.00 97.56 164 TYR A O 1
ATOM 1261 N N . TYR A 1 165 ? -7.860 8.369 10.154 1.00 97.12 165 TYR A N 1
ATOM 1262 C CA . TYR A 1 165 ? -8.125 7.342 11.165 1.00 97.12 165 TYR A CA 1
ATOM 1263 C C . TYR A 1 165 ? -8.211 7.915 12.576 1.00 97.12 165 TYR A C 1
ATOM 1265 O O . TYR A 1 165 ? -9.159 7.607 13.306 1.00 97.12 165 TYR A O 1
ATOM 1273 N N . ASN A 1 166 ? -7.292 8.814 12.939 1.00 96.75 166 ASN A N 1
ATOM 1274 C CA . ASN A 1 166 ? -7.336 9.493 14.229 1.00 96.75 166 ASN A CA 1
ATOM 1275 C C . ASN A 1 166 ? -8.635 10.294 14.399 1.00 96.75 166 ASN A C 1
ATOM 1277 O O . ASN A 1 166 ? -9.298 10.211 15.428 1.00 96.75 166 ASN A O 1
ATOM 1281 N N . LYS A 1 167 ? -9.033 11.043 13.365 1.00 95.50 167 LYS A N 1
ATOM 1282 C CA . LYS A 1 167 ? -10.242 11.871 13.403 1.00 95.50 167 LYS A CA 1
ATOM 1283 C C . LYS A 1 167 ? -11.528 11.042 13.367 1.00 95.50 167 LYS A C 1
ATOM 1285 O O . LYS A 1 167 ? -12.517 11.434 13.981 1.00 95.50 167 LYS A O 1
ATOM 1290 N N . ARG A 1 168 ? -11.544 9.933 12.620 1.00 93.81 168 ARG A N 1
ATOM 1291 C CA . ARG A 1 168 ? -12.749 9.126 12.388 1.00 93.81 168 ARG A CA 1
ATOM 1292 C C . ARG A 1 168 ? -13.034 8.154 13.528 1.00 93.81 168 ARG A C 1
ATOM 1294 O O . ARG A 1 168 ? -14.196 8.009 13.900 1.00 93.81 168 ARG A O 1
ATOM 1301 N N . VAL A 1 169 ? -12.000 7.491 14.045 1.00 93.38 169 VAL A N 1
ATOM 1302 C CA . VAL A 1 169 ? -12.129 6.376 15.002 1.00 93.38 169 VAL A CA 1
ATOM 1303 C C . VAL A 1 169 ? -11.233 6.569 16.230 1.00 93.38 169 VAL A C 1
ATOM 1305 O O . VAL A 1 169 ? -11.555 6.063 17.301 1.00 93.38 169 VAL A O 1
ATOM 1308 N N . GLY A 1 170 ? -10.125 7.309 16.108 1.00 94.62 170 GLY A N 1
ATOM 1309 C CA . GLY A 1 170 ? -9.186 7.557 17.212 1.00 94.62 170 GLY A CA 1
ATOM 1310 C C . GLY A 1 170 ? -8.326 6.346 17.592 1.00 94.62 170 GLY A C 1
ATOM 1311 O O . GLY A 1 170 ? -7.717 6.334 18.657 1.00 94.62 170 GLY A O 1
ATOM 1312 N N . CYS A 1 171 ? -8.304 5.307 16.757 1.00 94.50 171 CYS A N 1
ATOM 1313 C CA . CYS A 1 171 ? -7.512 4.091 16.935 1.00 94.50 171 CYS A CA 1
ATOM 1314 C C . CYS A 1 171 ? -7.236 3.430 15.576 1.00 94.50 171 CYS A C 1
ATOM 1316 O O . CYS A 1 171 ? -7.742 3.893 14.551 1.00 94.50 171 CYS A O 1
ATOM 1318 N N . ILE A 1 172 ? -6.468 2.340 15.575 1.00 95.62 172 ILE A N 1
ATOM 1319 C CA . ILE A 1 172 ? -6.166 1.543 14.381 1.00 95.62 172 ILE A CA 1
ATOM 1320 C C . ILE A 1 172 ? -6.364 0.039 14.633 1.00 95.62 172 ILE A C 1
ATOM 1322 O O . ILE A 1 172 ? -6.099 -0.451 15.730 1.00 95.62 172 ILE A O 1
ATOM 1326 N N . THR A 1 173 ? -6.846 -0.702 13.633 1.00 94.75 173 THR A N 1
ATOM 1327 C CA . THR A 1 173 ? -6.973 -2.174 13.647 1.00 94.75 173 THR A CA 1
ATOM 1328 C C . THR A 1 173 ? -6.025 -2.819 12.629 1.00 94.75 173 THR A C 1
ATOM 1330 O O . THR A 1 173 ? -5.374 -2.120 11.853 1.00 94.75 173 THR A O 1
ATOM 1333 N N . GLY A 1 174 ? -5.949 -4.156 12.613 1.00 93.62 174 GLY A N 1
ATOM 1334 C CA . GLY A 1 174 ? -5.212 -4.891 11.574 1.00 93.62 174 GLY A CA 1
ATOM 1335 C C . GLY A 1 174 ? -5.733 -4.593 10.162 1.00 93.62 174 GLY A C 1
ATOM 1336 O O . GLY A 1 174 ? -4.949 -4.298 9.266 1.00 93.62 174 GLY A O 1
ATOM 1337 N N . ASP A 1 175 ? -7.052 -4.551 9.994 1.00 95.19 175 ASP A N 1
ATOM 1338 C CA . ASP A 1 175 ? -7.727 -4.262 8.717 1.00 95.19 175 ASP A CA 1
ATOM 1339 C C . ASP A 1 175 ? -7.393 -2.853 8.217 1.00 95.19 175 ASP A C 1
ATOM 1341 O O . ASP A 1 175 ? -7.112 -2.643 7.037 1.00 95.19 175 ASP A O 1
ATOM 1345 N N . MET A 1 176 ? -7.335 -1.883 9.134 1.00 96.44 176 MET A N 1
ATOM 1346 C CA . MET A 1 176 ? -6.966 -0.503 8.818 1.00 96.44 176 MET A CA 1
ATOM 1347 C C . MET A 1 176 ? -5.493 -0.383 8.400 1.00 96.44 176 MET A C 1
ATOM 1349 O O . MET A 1 176 ? -5.182 0.441 7.536 1.00 96.44 176 MET A O 1
ATOM 1353 N N . LEU A 1 177 ? -4.594 -1.202 8.967 1.00 96.62 177 LEU A N 1
ATOM 1354 C CA . LEU A 1 177 ? -3.202 -1.316 8.509 1.00 96.62 177 LEU A CA 1
ATOM 1355 C C . LEU A 1 177 ? -3.138 -1.938 7.106 1.00 96.62 177 LEU A C 1
ATOM 1357 O O . LEU A 1 177 ? -2.458 -1.393 6.239 1.00 96.62 177 LEU A O 1
ATOM 1361 N N . GLY A 1 178 ? -3.893 -3.014 6.857 1.00 96.75 178 GLY A N 1
ATOM 1362 C CA . GLY A 1 178 ? -4.027 -3.618 5.526 1.00 96.75 178 GLY A CA 1
ATOM 1363 C C . GLY A 1 178 ? -4.533 -2.615 4.486 1.00 96.75 178 GLY A C 1
ATOM 1364 O O . GLY A 1 178 ? -3.908 -2.419 3.445 1.00 96.75 178 GLY A O 1
ATOM 1365 N N . THR A 1 179 ? -5.577 -1.865 4.836 1.00 97.69 179 THR A N 1
ATOM 1366 C CA . THR A 1 179 ? -6.118 -0.764 4.028 1.00 97.69 179 THR A CA 1
ATOM 1367 C C . THR A 1 179 ? -5.070 0.295 3.731 1.00 97.69 179 THR A C 1
ATOM 1369 O O . THR A 1 179 ? -4.970 0.750 2.593 1.00 97.69 179 THR A O 1
ATOM 1372 N N . MET A 1 180 ? -4.261 0.691 4.725 1.00 97.94 180 MET A N 1
ATOM 1373 C CA . MET A 1 180 ? -3.180 1.652 4.493 1.00 97.94 180 MET A CA 1
ATOM 1374 C C . MET A 1 180 ? -2.209 1.149 3.436 1.00 97.94 180 MET A C 1
ATOM 1376 O O . MET A 1 180 ? -1.798 1.932 2.580 1.00 97.94 180 MET A O 1
ATOM 1380 N N . THR A 1 181 ? -1.860 -0.134 3.471 1.00 97.94 181 THR A N 1
ATOM 1381 C CA . THR A 1 181 ? -0.981 -0.724 2.466 1.00 97.94 181 THR A CA 1
ATOM 1382 C C . THR A 1 181 ? -1.637 -0.749 1.093 1.00 97.94 181 THR A C 1
ATOM 1384 O O . THR A 1 181 ? -1.049 -0.211 0.162 1.00 97.94 181 THR A O 1
ATOM 1387 N N . GLU A 1 182 ? -2.866 -1.244 0.953 1.00 98.25 182 GLU A N 1
ATOM 1388 C CA . GLU 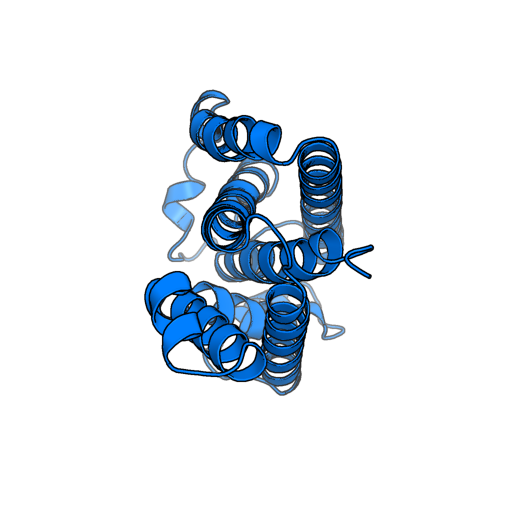A 1 182 ? -3.532 -1.306 -0.357 1.00 98.25 182 GLU A CA 1
ATOM 1389 C C . GLU A 1 182 ? -3.769 0.073 -0.984 1.00 98.25 182 GLU A C 1
ATOM 1391 O O . GLU A 1 182 ? -3.516 0.271 -2.178 1.00 98.25 182 GLU A O 1
ATOM 1396 N N . VAL A 1 183 ? -4.197 1.055 -0.184 1.00 98.31 183 VAL A N 1
ATOM 1397 C CA . VAL A 1 183 ? -4.386 2.436 -0.649 1.00 98.31 183 VAL A CA 1
ATOM 1398 C C . VAL A 1 183 ? -3.046 3.058 -1.030 1.00 98.31 183 VAL A C 1
ATOM 1400 O O . VAL A 1 183 ? -2.944 3.672 -2.092 1.00 98.31 183 VAL A O 1
ATOM 1403 N N . THR A 1 184 ? -2.007 2.881 -0.210 1.00 98.38 184 THR A N 1
ATOM 1404 C CA . THR A 1 184 ? -0.677 3.429 -0.506 1.00 98.38 184 THR A CA 1
ATOM 1405 C C . THR A 1 184 ? -0.084 2.795 -1.758 1.00 98.38 184 THR A C 1
ATOM 1407 O O . THR A 1 184 ? 0.392 3.530 -2.616 1.00 98.38 184 THR A O 1
ATOM 1410 N N . GLU A 1 185 ? -0.158 1.471 -1.923 1.00 97.94 185 GLU A N 1
ATOM 1411 C CA . GLU A 1 185 ? 0.304 0.808 -3.149 1.00 97.94 185 GLU A CA 1
ATOM 1412 C C . GLU A 1 185 ? -0.420 1.357 -4.377 1.00 97.94 185 GLU A C 1
ATOM 1414 O O . GLU A 1 185 ? 0.221 1.828 -5.316 1.00 97.94 185 GLU A O 1
ATOM 1419 N N . SER A 1 186 ? -1.754 1.342 -4.353 1.00 98.12 186 SER A N 1
ATOM 1420 C CA . SER A 1 186 ? -2.578 1.736 -5.499 1.00 98.12 186 SER A CA 1
ATOM 1421 C C . SER A 1 186 ? -2.343 3.197 -5.890 1.00 98.12 186 SER A C 1
ATOM 1423 O O . SER A 1 186 ? -2.144 3.502 -7.066 1.00 98.12 186 SER A O 1
ATOM 1425 N N . MET A 1 187 ? -2.302 4.103 -4.907 1.00 98.31 187 MET A N 1
ATOM 1426 C CA . MET A 1 187 ? -2.062 5.525 -5.155 1.00 98.31 187 MET A CA 1
ATOM 1427 C C . MET A 1 187 ? -0.627 5.805 -5.599 1.00 98.31 187 MET A C 1
ATOM 1429 O O . MET A 1 187 ? -0.431 6.630 -6.486 1.00 98.31 187 MET A O 1
ATOM 1433 N N . LEU A 1 188 ? 0.384 5.135 -5.037 1.00 97.88 188 LEU A N 1
ATOM 1434 C CA . LEU A 1 188 ? 1.766 5.332 -5.480 1.00 97.88 188 LEU A CA 1
ATOM 1435 C C . LEU A 1 188 ? 1.980 4.839 -6.912 1.00 97.88 188 LEU A C 1
ATOM 1437 O O . LEU A 1 188 ? 2.637 5.542 -7.677 1.00 97.88 188 LEU A O 1
ATOM 1441 N N . PHE A 1 189 ? 1.400 3.695 -7.297 1.00 97.62 189 PHE A N 1
ATOM 1442 C CA . PHE A 1 189 ? 1.437 3.239 -8.690 1.00 97.62 189 PHE A CA 1
ATOM 1443 C C . PHE A 1 189 ? 0.792 4.259 -9.634 1.00 97.62 189 PHE A C 1
ATOM 1445 O O . PHE A 1 189 ? 1.387 4.593 -10.654 1.00 97.62 189 PHE A O 1
ATOM 1452 N N . LEU A 1 190 ? -0.378 4.795 -9.275 1.00 96.94 190 LEU A N 1
ATOM 1453 C CA . LEU A 1 190 ? -1.076 5.796 -10.086 1.00 96.94 190 LEU A CA 1
ATOM 1454 C C . LEU A 1 190 ? -0.317 7.132 -10.180 1.00 96.94 190 LEU A C 1
ATOM 1456 O O . LEU A 1 190 ? -0.234 7.739 -11.243 1.00 96.94 190 LEU A O 1
ATOM 1460 N N . LEU A 1 191 ? 0.219 7.626 -9.064 1.00 96.25 191 LEU A N 1
ATOM 1461 C CA . LEU A 1 191 ? 0.857 8.944 -9.012 1.00 96.25 191 LEU A CA 1
ATOM 1462 C C . LEU A 1 191 ? 2.257 8.937 -9.624 1.00 96.25 191 LEU A C 1
ATOM 1464 O O . LEU A 1 191 ? 2.678 9.946 -10.191 1.00 96.25 191 LEU A O 1
ATOM 1468 N N . VAL A 1 192 ? 2.991 7.823 -9.519 1.00 93.75 192 VAL A N 1
ATOM 1469 C CA . VAL A 1 192 ? 4.306 7.699 -10.166 1.00 93.75 192 VAL A CA 1
ATOM 1470 C C . VAL A 1 192 ? 4.179 7.525 -11.680 1.00 93.75 192 VAL A C 1
ATOM 1472 O O . VAL A 1 192 ? 5.104 7.887 -12.404 1.00 93.75 192 VAL A O 1
ATOM 1475 N N . SER A 1 193 ? 3.037 7.018 -12.159 1.00 92.19 193 SER A N 1
ATOM 1476 C CA . SER A 1 193 ? 2.709 6.944 -13.584 1.00 92.19 193 SER A CA 1
ATOM 1477 C C . SER A 1 193 ? 2.159 8.264 -14.147 1.00 92.19 193 SER A C 1
ATOM 1479 O O . SER A 1 193 ? 1.650 8.292 -15.261 1.00 92.19 193 SER A O 1
ATOM 1481 N N . MET A 1 194 ? 2.193 9.372 -13.398 1.00 88.50 194 MET A N 1
ATOM 1482 C CA . MET A 1 194 ? 1.852 10.687 -13.946 1.00 88.50 194 MET A CA 1
ATOM 1483 C C . MET A 1 194 ? 3.018 11.244 -14.771 1.00 88.50 194 MET A C 1
ATOM 1485 O O . MET A 1 194 ? 4.159 11.282 -14.309 1.00 88.50 194 MET A O 1
ATOM 1489 N N . GLY A 1 195 ? 2.724 11.746 -15.974 1.00 72.88 195 GLY A N 1
ATOM 1490 C CA . GLY A 1 195 ? 3.733 12.352 -16.852 1.00 72.88 195 GLY A CA 1
ATOM 1491 C C . GLY A 1 195 ? 4.624 11.339 -17.582 1.00 72.88 195 GLY A C 1
ATOM 1492 O O . GLY A 1 195 ? 5.747 11.673 -17.954 1.00 72.88 195 GLY A O 1
ATOM 1493 N N . SER A 1 196 ? 4.152 10.102 -17.748 1.00 63.91 196 SER A N 1
ATOM 1494 C CA . SER A 1 196 ? 4.685 9.092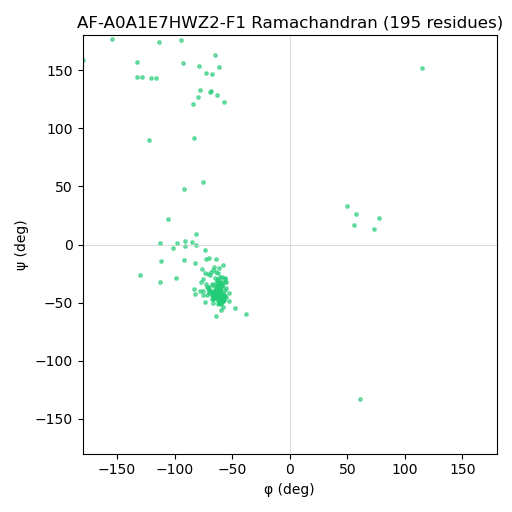 -18.673 1.00 63.91 196 SER A CA 1
ATOM 1495 C C . SER A 1 196 ? 3.976 9.151 -20.039 1.00 63.91 196 SER A C 1
ATOM 1497 O O . SER A 1 196 ? 3.480 8.151 -20.543 1.00 63.91 196 SER A O 1
ATOM 1499 N N . HIS A 1 197 ? 3.848 10.356 -20.601 1.00 52.44 197 HIS A N 1
ATOM 1500 C CA . HIS A 1 197 ? 3.289 10.611 -21.932 1.00 52.44 197 HIS A CA 1
ATOM 1501 C C . HIS A 1 197 ? 4.146 11.636 -22.672 1.00 52.44 197 HIS A C 1
ATOM 1503 O O . HIS A 1 197 ? 4.666 12.552 -21.990 1.00 52.44 197 HIS A O 1
#

Foldseek 3Di:
DLVVVVVPDPLLVSLLVLLVVVCVVVVVQLLQLQQLQQQLFVDPDALVSSVVSSVDSDGDPRSVVRSVVLSVLSSVLLSLCPPPSVVLSVLQLLLLLLLLLVQLQPFAAPDPPDDPCVVSNPDHDDPVVSVSVVVSLVSLVVVPVLSVQLVVLSVVLSVVLSVCCCVRNRHDYSSSSSSSSSNSSSVSSNRSSPPSD

Secondary structure (DSSP, 8-state):
-HHHHTTTS-HHHHHHHHHHHHHHHTTTHHHHHHHHHHHHHTS---HHHHHHHTT--S--HHHHHHHHHHHHHHHHHHHT--SSHHHHHHHHHHHHHHHHHHHHHHS-BS-TT--TTGGGGSSPPPGGGGHHHHHHHHHHGGGTHHHHHHHHHHHHHHHHHHHHHHHHTSSB-HHHHHHHHHHHHHHHHHHHTTT--

Radius of gyration: 16.99 Å; Cα contacts (8 Å, |Δi|>4): 233; chains: 1; bounding box: 40×27×48 Å

Solvent-accessible surface area (backbone atoms only — not comparable to full-atom values): 10477 Å² total; per-residue (Å²): 108,69,80,62,40,57,75,75,41,59,61,72,59,36,22,48,50,50,50,50,46,59,37,57,79,51,70,39,54,35,52,51,11,31,18,32,39,29,44,13,63,75,42,98,54,56,56,69,56,18,58,51,44,48,70,46,91,70,84,43,71,50,5,52,51,44,42,54,51,44,52,50,42,29,28,58,10,50,56,40,45,86,70,64,42,75,57,49,69,57,37,42,55,52,47,15,55,47,47,35,54,54,49,55,59,75,40,52,77,63,53,91,94,60,55,100,48,48,82,66,62,76,56,83,70,54,79,74,72,53,55,68,47,51,53,44,56,59,59,28,59,82,51,50,72,60,21,55,51,47,52,52,52,49,52,52,52,46,53,49,52,52,51,48,35,46,74,68,62,58,33,41,47,60,34,49,38,18,25,48,24,50,51,42,30,20,50,50,34,37,59,66,32,58,85,72,118